Protein AF-A0A7X9HPB1-F1 (afdb_monomer)

Foldseek 3Di:
DAVVCVVVPHAEDEEQDDDPVVLVSNLQQLHHYKYFPDNCVVVVDDPPKDWDWPDLVVDAAPDWIWIWIQDPVRDIDITIIDDHDHPVSNVQNVLSHPVSSVVVVVVVVVVVVVPPDDDDDDDDDDDDDDDDDDDDDDDDDDDDDDDDDDDDDDDDDDDDDDDDDDDDDDDDDDDDDDDDDDDDDDDDDDDDDD

Secondary structure (DSSP, 8-state):
--HHHHHTT--EEEES---HHHHHHHHHTT-EEEEESSGGGGGG--TT-EEEEE-GGG--TTPPEEEEEE-TTS-EEEEEEE----HHHHHHHHTTSHHHHHHHHHHHHHHHHGGG--S----------------PPPPP---PPPPPP-----PPPPP----PPP-------------PPPPP----------

Sequence (194 aa):
AAMEQRFLGGKAIITKSFARIHETNLKKQGMLPLTFADPNDYDKIQEDDTFDLIGLKEFAPGKQLKLVVKHSDGSTDEIWLNHSFNAGQIEWFKAGGALNLIASSMKKKTVNGKKKEVKGKKKIRKEGKIIRKKKIAQPKKKVAAKKPAKKLSRKPVKKAVKKPVKKIVKKSSVKKVFKAKPKKVVKKKVSKKK

Mean predicted aligned error: 18.84 Å

Nearest PDB structures (foldseek):
  7acn-assembly1_A  TM=9.940E-01  e=5.231E-14  Sus scrofa
  1b0m-assembly1_A  TM=9.924E-01  e=6.309E-14  Sus scrofa
  1fgh-assembly1_A  TM=9.958E-01  e=8.623E-14  Bos taurus
  1nit-assembly1_A  TM=9.993E-01  e=1.178E-13  Bos taurus
  1c97-assembly1_A  TM=9.962E-01  e=2.201E-13  Bos taurus

pLDDT: mean 74.05, std 24.17, range [33.97, 98.38]

Solvent-accessible surface area (backbone atoms only — not comparable to full-atom values): 12996 Å² total; per-residue (Å²): 130,34,67,65,52,47,73,76,66,53,60,65,48,80,38,76,74,74,59,72,69,51,46,55,43,24,35,45,53,27,35,44,64,33,23,44,66,52,65,69,60,62,79,73,65,62,94,79,48,46,78,46,79,44,55,70,92,74,65,47,62,84,57,68,35,41,37,38,39,36,42,85,88,72,51,74,48,84,43,55,29,35,58,89,52,48,70,70,52,49,48,12,36,76,46,58,7,42,66,46,41,52,54,54,54,52,54,53,52,58,55,63,65,56,73,79,66,88,85,87,78,89,78,80,86,78,84,89,80,94,76,82,88,73,88,76,81,81,84,78,83,80,80,78,79,82,77,82,81,81,82,79,79,79,78,84,77,79,83,84,79,85,80,88,80,80,84,79,81,80,80,83,78,80,79,80,83,78,81,80,79,84,79,83,83,81,82,81,82,82,78,85,77,134

Radius of gyration: 35.67 Å; Cα contacts (8 Å, |Δi|>4): 178; chains: 1; bounding box: 86×72×110 Å

Structure (mmCIF, N/CA/C/O backbone):
data_AF-A0A7X9HPB1-F1
#
_entry.id   AF-A0A7X9HPB1-F1
#
loop_
_atom_site.group_PDB
_atom_site.id
_atom_site.type_symbol
_atom_site.label_atom_id
_atom_site.label_alt_id
_atom_site.label_comp_id
_atom_site.label_asym_id
_atom_site.label_entity_id
_atom_site.label_seq_id
_atom_site.pdbx_PDB_ins_code
_atom_site.Cartn_x
_atom_site.Cartn_y
_atom_site.Cartn_z
_atom_site.occupancy
_atom_site.B_iso_or_equiv
_atom_site.auth_seq_id
_atom_site.auth_comp_id
_atom_site.auth_asym_id
_atom_site.auth_atom_id
_atom_site.pdbx_PDB_model_num
ATOM 1 N N . ALA A 1 1 ? -9.509 6.569 -12.171 1.00 64.06 1 ALA A N 1
ATOM 2 C CA . ALA A 1 1 ? -9.160 7.171 -10.872 1.00 64.06 1 ALA A CA 1
ATOM 3 C C . ALA A 1 1 ? -7.804 6.631 -10.418 1.00 64.06 1 ALA A C 1
ATOM 5 O O . ALA A 1 1 ? -7.776 5.544 -9.876 1.00 64.06 1 ALA A O 1
ATOM 6 N N . ALA A 1 2 ? -6.687 7.264 -10.789 1.00 81.00 2 ALA A N 1
ATOM 7 C CA . ALA A 1 2 ? -5.343 6.909 -10.286 1.00 81.00 2 ALA A CA 1
ATOM 8 C C . ALA A 1 2 ? -4.347 8.046 -10.553 1.00 81.00 2 ALA A C 1
ATOM 10 O O . ALA A 1 2 ? -3.547 8.388 -9.694 1.00 81.00 2 ALA A O 1
ATOM 11 N N . MET A 1 3 ? -4.438 8.671 -11.735 1.00 85.25 3 MET A N 1
ATOM 12 C CA . MET A 1 3 ? -3.616 9.839 -12.077 1.00 85.25 3 MET A CA 1
ATOM 13 C C . MET A 1 3 ? -3.869 11.022 -11.143 1.00 85.25 3 MET A C 1
ATOM 15 O O . MET A 1 3 ? -2.920 11.595 -10.631 1.00 85.25 3 MET A O 1
ATOM 19 N N . GLU A 1 4 ? -5.134 11.355 -10.891 1.00 91.75 4 GLU A N 1
ATOM 20 C CA . GLU A 1 4 ? -5.509 12.478 -10.024 1.00 91.75 4 GLU A CA 1
ATOM 21 C C . GLU A 1 4 ? -5.000 12.304 -8.589 1.00 91.75 4 GLU A C 1
ATOM 23 O O . GLU A 1 4 ? -4.369 13.203 -8.047 1.00 91.75 4 GLU A O 1
ATOM 28 N N . GLN A 1 5 ? -5.170 11.107 -8.017 1.00 89.88 5 GLN A N 1
ATOM 29 C CA . GLN A 1 5 ? -4.680 10.772 -6.675 1.00 89.88 5 GLN A CA 1
ATOM 30 C C . GLN A 1 5 ? -3.166 10.985 -6.552 1.00 89.88 5 GLN A C 1
ATOM 32 O O . GLN A 1 5 ? -2.699 11.511 -5.547 1.00 89.88 5 GLN A O 1
ATOM 37 N N . ARG A 1 6 ? -2.400 10.622 -7.589 1.00 90.81 6 ARG A N 1
ATOM 38 C CA . AR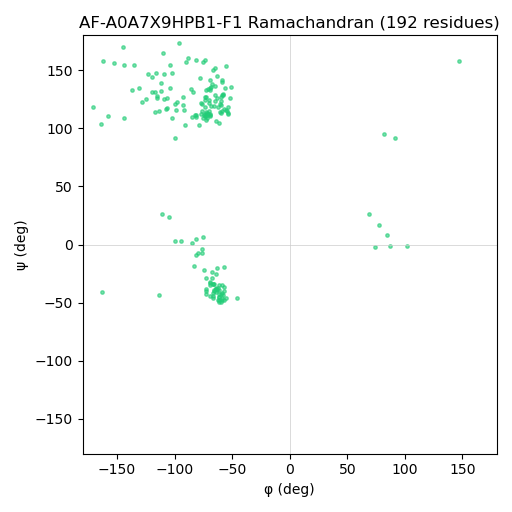G A 1 6 ? -0.953 10.863 -7.623 1.00 90.81 6 ARG A CA 1
ATOM 39 C C . ARG A 1 6 ? -0.610 12.335 -7.840 1.00 90.81 6 ARG A C 1
ATOM 41 O O . ARG A 1 6 ? 0.339 12.826 -7.240 1.00 90.81 6 ARG A O 1
ATOM 48 N N . PHE A 1 7 ? -1.350 13.029 -8.702 1.00 90.81 7 PHE A N 1
ATOM 49 C CA . PHE A 1 7 ? -1.124 14.445 -8.996 1.00 90.81 7 PHE A CA 1
ATOM 50 C C . PHE A 1 7 ? -1.315 15.323 -7.754 1.00 90.81 7 PHE A C 1
ATOM 52 O O . PHE A 1 7 ? -0.529 16.235 -7.527 1.00 90.81 7 PHE A O 1
ATOM 59 N N . LEU A 1 8 ? -2.289 14.983 -6.908 1.00 94.19 8 LEU A N 1
ATOM 60 C CA . LEU A 1 8 ? -2.529 15.636 -5.618 1.00 94.19 8 LEU A CA 1
ATOM 61 C C . LEU A 1 8 ? -1.520 15.233 -4.521 1.00 94.19 8 LEU A C 1
ATOM 63 O O . LEU A 1 8 ? -1.691 15.605 -3.366 1.00 94.19 8 LEU A O 1
ATOM 67 N N . GLY A 1 9 ? -0.473 14.470 -4.853 1.00 92.62 9 GLY A N 1
ATOM 68 C CA . GLY A 1 9 ? 0.580 14.086 -3.909 1.00 92.62 9 GLY A CA 1
ATOM 69 C C . GLY A 1 9 ? 0.268 12.860 -3.047 1.00 92.62 9 GLY A C 1
ATOM 70 O O . GLY A 1 9 ? 1.048 12.535 -2.150 1.00 92.62 9 GLY A O 1
ATOM 71 N N . GLY A 1 10 ? -0.824 12.141 -3.321 1.00 93.69 10 GLY A N 1
ATOM 72 C CA . GLY A 1 10 ? -1.110 10.869 -2.665 1.00 93.69 10 GLY A CA 1
ATOM 73 C C . GLY A 1 10 ? 0.015 9.854 -2.899 1.00 93.69 10 GLY A C 1
ATOM 74 O O . GLY A 1 10 ? 0.576 9.772 -3.992 1.00 93.69 10 GLY A O 1
ATOM 75 N N . LYS A 1 11 ? 0.339 9.058 -1.873 1.00 93.19 11 LYS A N 1
ATOM 76 C CA . LYS A 1 11 ? 1.430 8.059 -1.919 1.00 93.19 11 LYS A CA 1
ATOM 77 C C . LYS A 1 11 ? 0.921 6.621 -1.829 1.00 93.19 11 LYS A C 1
ATOM 79 O O . LYS A 1 11 ? 1.357 5.746 -2.580 1.00 93.19 11 LYS A O 1
ATOM 84 N N . ALA A 1 12 ? -0.026 6.388 -0.931 1.00 95.81 12 ALA A N 1
ATOM 85 C CA . ALA A 1 12 ? -0.631 5.092 -0.678 1.00 95.81 12 ALA A CA 1
ATOM 86 C C . ALA A 1 12 ? -2.148 5.239 -0.567 1.00 95.81 12 ALA A C 1
ATOM 88 O O . ALA A 1 12 ? -2.655 6.309 -0.239 1.00 95.81 12 ALA A O 1
ATOM 89 N N . ILE A 1 13 ? -2.857 4.158 -0.864 1.00 96.56 13 ILE A N 1
ATOM 90 C CA . ILE A 1 13 ? -4.288 4.025 -0.613 1.00 96.56 13 ILE A CA 1
ATOM 91 C C . ILE A 1 13 ? -4.452 2.725 0.155 1.00 96.56 13 ILE A C 1
ATOM 93 O O . ILE A 1 13 ? -4.036 1.673 -0.331 1.00 96.56 13 ILE A O 1
ATOM 97 N N . ILE A 1 14 ? -5.037 2.808 1.345 1.00 97.62 14 ILE A N 1
ATOM 98 C CA . ILE A 1 14 ? -5.214 1.674 2.247 1.00 97.62 14 ILE A CA 1
ATOM 99 C C . ILE A 1 14 ? -6.714 1.432 2.390 1.00 97.62 14 ILE A C 1
ATOM 101 O O . ILE A 1 14 ? -7.469 2.362 2.660 1.00 97.62 14 ILE A O 1
ATOM 105 N N . THR A 1 15 ? -7.170 0.208 2.133 1.00 97.56 15 THR A N 1
ATOM 106 C CA . THR A 1 15 ? -8.604 -0.133 2.155 1.00 97.56 15 THR A CA 1
ATOM 107 C C . THR A 1 15 ? -8.839 -1.548 2.678 1.00 97.56 15 THR A C 1
ATOM 109 O O . THR A 1 15 ? -7.909 -2.336 2.808 1.00 97.56 15 THR A O 1
ATOM 112 N N . LYS A 1 16 ? -10.097 -1.921 2.941 1.00 97.62 16 LYS A N 1
ATOM 113 C CA . LYS A 1 16 ? -10.450 -3.326 3.222 1.00 97.62 16 LYS A CA 1
ATOM 114 C C . LYS A 1 16 ? -10.321 -4.204 1.967 1.00 97.62 16 LYS A C 1
ATOM 116 O O . LYS A 1 16 ? -9.953 -5.368 2.061 1.00 97.62 16 LYS A O 1
ATOM 121 N N . SER A 1 17 ? -10.623 -3.662 0.784 1.00 97.38 17 SER A N 1
ATOM 122 C CA . SER A 1 17 ? -10.510 -4.379 -0.494 1.00 97.38 17 SER A CA 1
ATOM 123 C C . SER A 1 17 ? -10.500 -3.424 -1.692 1.00 97.38 17 SER A C 1
ATOM 125 O O . SER A 1 17 ? -11.025 -2.312 -1.618 1.00 97.38 17 SER A O 1
ATOM 127 N N . PHE A 1 18 ? -9.957 -3.884 -2.825 1.00 97.44 18 PHE A N 1
ATOM 128 C CA . PHE A 1 18 ? -9.952 -3.138 -4.084 1.00 97.44 18 PHE A CA 1
ATOM 129 C C . PHE A 1 18 ? -10.744 -3.832 -5.190 1.00 97.44 18 PHE A C 1
ATOM 131 O O . PHE A 1 18 ? -10.709 -5.050 -5.354 1.00 97.44 18 PHE A O 1
ATOM 138 N N . ALA A 1 19 ? -11.355 -3.026 -6.059 1.00 97.19 19 ALA A N 1
ATOM 139 C CA . ALA A 1 19 ? -11.779 -3.498 -7.369 1.00 97.19 19 ALA A CA 1
ATOM 140 C C . ALA A 1 19 ? -10.555 -3.751 -8.270 1.00 97.19 19 ALA A C 1
ATOM 142 O O . ALA A 1 19 ? -9.686 -2.885 -8.416 1.00 97.19 19 ALA A O 1
ATOM 143 N N . ARG A 1 20 ? -10.539 -4.899 -8.961 1.00 95.75 20 ARG A N 1
ATOM 144 C CA . ARG A 1 20 ? -9.421 -5.383 -9.800 1.00 95.75 20 ARG A CA 1
ATOM 145 C C . ARG A 1 20 ? -8.821 -4.323 -10.738 1.00 95.75 20 ARG A C 1
ATOM 147 O O . ARG A 1 20 ? -7.600 -4.185 -10.846 1.00 95.75 20 ARG A O 1
ATOM 154 N N . ILE A 1 21 ? -9.673 -3.574 -11.442 1.00 96.44 21 ILE A N 1
ATOM 155 C CA . ILE A 1 21 ? -9.235 -2.572 -12.430 1.00 96.44 21 ILE A CA 1
ATOM 156 C C . ILE A 1 21 ? -8.640 -1.338 -11.737 1.00 96.44 21 ILE A C 1
ATOM 158 O O . ILE A 1 21 ? -7.649 -0.782 -12.212 1.00 96.44 21 ILE A O 1
ATOM 162 N N . HIS A 1 22 ? -9.211 -0.916 -10.606 1.00 95.94 22 HIS A N 1
ATOM 163 C CA . HIS A 1 22 ? -8.709 0.236 -9.860 1.00 95.94 22 HIS A CA 1
ATOM 164 C C . HIS A 1 22 ? -7.324 -0.051 -9.277 1.00 95.94 22 HIS A C 1
ATOM 166 O O . HIS A 1 22 ? -6.406 0.738 -9.495 1.00 95.94 22 HIS A O 1
ATOM 172 N N . GLU A 1 23 ? -7.145 -1.222 -8.662 1.00 96.88 23 GLU A N 1
ATOM 173 C CA . GLU A 1 23 ? -5.857 -1.655 -8.114 1.00 96.88 23 GLU A CA 1
ATOM 174 C C . GLU A 1 23 ? -4.760 -1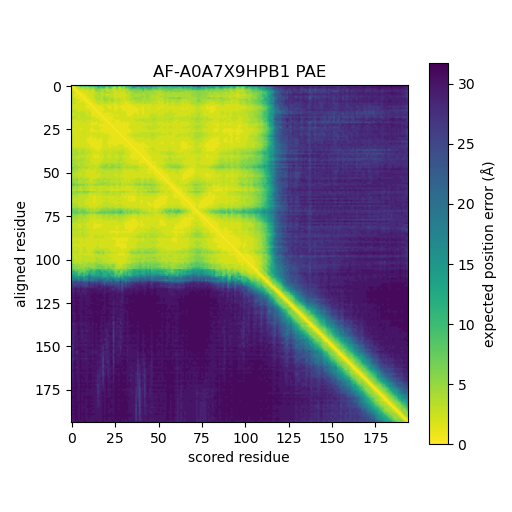.666 -9.188 1.00 96.88 23 GLU A C 1
ATOM 176 O O . GLU A 1 23 ? -3.683 -1.096 -9.013 1.00 96.88 23 GLU A O 1
ATOM 181 N N . THR A 1 24 ? -5.057 -2.254 -10.350 1.00 96.50 24 THR A N 1
ATOM 182 C CA . THR A 1 24 ? -4.103 -2.326 -11.464 1.00 96.50 24 THR A CA 1
ATOM 183 C C . THR A 1 24 ? -3.700 -0.932 -11.953 1.00 96.50 24 THR A C 1
ATOM 185 O O . THR A 1 24 ? -2.532 -0.690 -12.261 1.00 96.50 24 THR A O 1
ATOM 188 N N . ASN A 1 25 ? -4.649 0.005 -12.012 1.00 96.12 25 ASN A N 1
ATOM 189 C CA . ASN A 1 25 ? -4.370 1.380 -12.414 1.00 96.12 25 ASN A CA 1
ATOM 190 C C . ASN A 1 25 ? -3.486 2.105 -11.393 1.00 96.12 25 ASN A C 1
ATOM 192 O O . ASN A 1 25 ? -2.550 2.788 -11.802 1.00 96.12 25 ASN A O 1
ATOM 196 N N . LEU A 1 26 ? -3.727 1.919 -10.093 1.00 96.56 26 LEU A N 1
ATOM 197 C CA . LEU A 1 26 ? -2.894 2.489 -9.028 1.00 96.56 26 LEU A CA 1
ATOM 198 C C . LEU A 1 26 ? -1.441 2.016 -9.134 1.00 96.56 26 LEU A C 1
ATOM 200 O O . LEU A 1 26 ? -0.528 2.842 -9.168 1.00 96.56 26 LEU A O 1
ATOM 204 N N . LYS A 1 27 ? -1.225 0.706 -9.304 1.00 96.44 27 LYS A N 1
ATOM 205 C CA . LYS A 1 27 ? 0.120 0.130 -9.483 1.00 96.44 27 LYS A CA 1
ATOM 206 C C . LYS A 1 27 ? 0.830 0.690 -10.714 1.00 96.44 27 LYS A C 1
ATOM 208 O O . LYS A 1 27 ? 2.003 1.045 -10.644 1.00 96.44 27 LYS A O 1
ATOM 213 N N . LYS A 1 28 ? 0.122 0.826 -11.844 1.00 95.62 28 LYS A N 1
ATOM 214 C CA . LYS A 1 28 ? 0.679 1.424 -13.074 1.00 95.62 28 LYS A CA 1
ATOM 215 C C . LYS A 1 28 ? 1.118 2.873 -12.872 1.00 95.62 28 LYS A C 1
ATOM 217 O O . LYS A 1 28 ? 2.115 3.283 -13.463 1.00 95.62 28 LYS A O 1
ATOM 222 N N . GLN A 1 29 ? 0.398 3.619 -12.035 1.00 95.88 29 GLN A N 1
ATOM 223 C CA . GLN A 1 29 ? 0.765 4.979 -11.649 1.00 95.88 29 GLN A CA 1
ATOM 224 C C . GLN A 1 29 ? 1.814 5.017 -10.531 1.00 95.88 29 GLN A C 1
ATOM 226 O O . GLN A 1 29 ? 2.128 6.097 -10.070 1.00 95.88 29 GLN A O 1
ATOM 231 N N . GLY A 1 30 ? 2.369 3.891 -10.072 1.00 94.94 30 GLY A N 1
ATOM 232 C CA . GLY A 1 30 ? 3.387 3.875 -9.016 1.00 94.94 30 GLY A CA 1
ATOM 233 C C . GLY A 1 30 ? 2.857 4.281 -7.636 1.00 94.94 30 GLY A C 1
ATOM 234 O O . GLY A 1 30 ? 3.613 4.828 -6.837 1.00 94.94 30 GLY A O 1
ATOM 235 N N . MET A 1 31 ? 1.562 4.083 -7.386 1.00 96.50 31 MET A N 1
ATOM 236 C CA . MET A 1 31 ? 0.935 4.225 -6.067 1.00 96.50 31 MET A CA 1
ATOM 237 C C . MET A 1 31 ? 1.005 2.898 -5.305 1.00 96.50 31 MET A C 1
ATOM 239 O O . MET A 1 31 ? 1.135 1.843 -5.929 1.00 96.50 31 MET A O 1
ATOM 243 N N . LEU A 1 32 ? 0.848 2.941 -3.980 1.00 97.31 32 LEU A N 1
ATOM 244 C CA . LEU A 1 32 ? 0.747 1.750 -3.127 1.00 97.31 32 LEU A CA 1
ATOM 245 C C . LEU A 1 32 ? -0.718 1.441 -2.764 1.00 97.31 32 LEU A C 1
ATOM 247 O O . LEU A 1 32 ? -1.210 1.978 -1.773 1.00 97.31 32 LEU A O 1
ATOM 251 N N . PRO A 1 33 ? -1.442 0.609 -3.536 1.00 97.56 33 PRO A N 1
ATOM 252 C CA . PRO A 1 33 ? -2.678 -0.002 -3.068 1.00 97.56 33 PRO A CA 1
ATOM 253 C C . PRO A 1 33 ? -2.352 -1.092 -2.046 1.00 97.56 33 PRO A C 1
ATOM 255 O O . PRO A 1 33 ? -1.739 -2.106 -2.387 1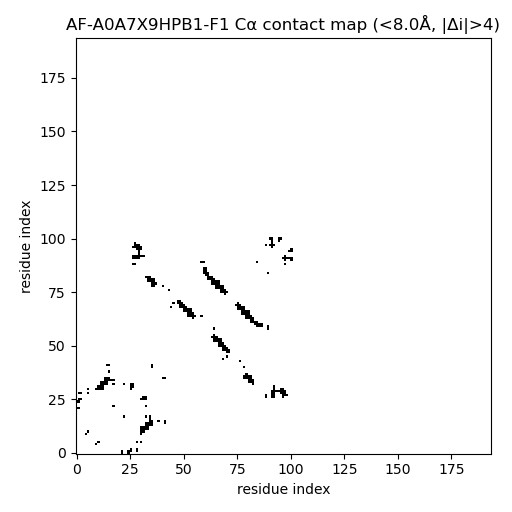.00 97.56 33 PRO A O 1
ATOM 258 N N . LEU A 1 34 ? -2.764 -0.870 -0.804 1.00 98.12 34 LEU A N 1
ATOM 259 C CA . LEU 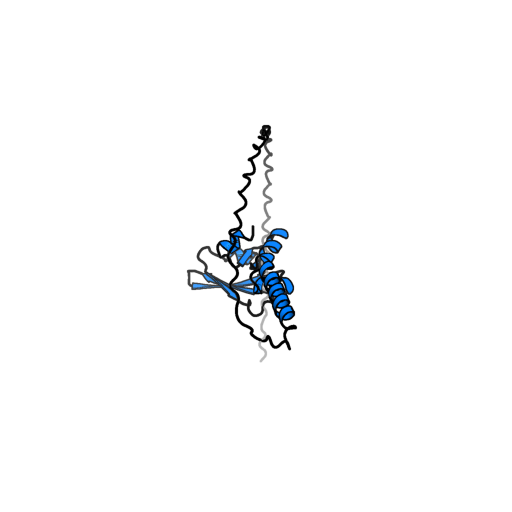A 1 34 ? -2.556 -1.776 0.318 1.00 98.12 34 LEU A CA 1
ATOM 260 C C . LEU A 1 34 ? -3.898 -2.145 0.939 1.00 98.12 34 LEU A C 1
ATOM 262 O O . LEU A 1 34 ? -4.836 -1.345 0.957 1.00 98.12 34 LEU A O 1
ATOM 266 N N . THR A 1 35 ? -3.994 -3.362 1.448 1.00 98.25 35 THR A N 1
ATOM 267 C CA . THR A 1 35 ? -5.194 -3.838 2.134 1.00 98.25 35 THR A CA 1
ATOM 268 C C . THR A 1 35 ? -4.873 -4.220 3.561 1.00 98.25 35 THR A C 1
ATOM 270 O O . THR A 1 35 ? -3.805 -4.773 3.801 1.00 98.25 35 THR A O 1
ATOM 273 N N . PHE A 1 36 ? -5.784 -3.977 4.496 1.00 98.38 36 PHE A N 1
ATOM 274 C CA . PHE A 1 36 ? -5.606 -4.453 5.869 1.00 98.38 36 PHE A CA 1
ATOM 275 C C . PHE A 1 36 ? -5.462 -5.979 5.914 1.00 98.38 36 PHE A C 1
ATOM 277 O O . PHE A 1 36 ? -6.140 -6.689 5.166 1.00 98.38 36 PHE A O 1
ATOM 284 N N . ALA A 1 37 ? -4.558 -6.481 6.759 1.00 97.75 37 ALA A N 1
ATOM 285 C CA . ALA A 1 37 ? -4.471 -7.910 7.039 1.00 97.75 37 ALA A CA 1
ATOM 286 C C . ALA A 1 37 ? -5.684 -8.388 7.846 1.00 97.75 37 ALA A C 1
ATOM 288 O O . ALA A 1 37 ? -6.288 -9.392 7.473 1.00 97.75 37 ALA A O 1
ATOM 289 N N . ASP A 1 38 ? -6.079 -7.624 8.869 1.00 97.69 38 ASP A N 1
ATOM 290 C CA . ASP A 1 38 ? -7.372 -7.746 9.539 1.00 97.69 38 ASP A CA 1
ATOM 291 C C . ASP A 1 38 ? -8.278 -6.558 9.151 1.00 97.69 38 ASP A C 1
ATOM 293 O O . ASP A 1 38 ? -7.965 -5.411 9.466 1.00 97.69 38 ASP A O 1
ATOM 297 N N . PRO A 1 39 ? -9.424 -6.781 8.482 1.00 96.38 39 PRO A N 1
ATOM 298 C CA . PRO A 1 39 ? -10.369 -5.716 8.148 1.00 96.38 39 PRO A CA 1
ATOM 299 C C . PRO A 1 39 ? -10.903 -4.902 9.338 1.00 96.38 39 PRO A C 1
ATOM 301 O O . PRO A 1 39 ? -11.422 -3.806 9.101 1.00 96.38 39 PRO A O 1
ATOM 304 N N . ASN A 1 40 ? -10.824 -5.417 10.570 1.00 96.94 40 ASN A N 1
ATOM 305 C CA . ASN A 1 40 ? -11.237 -4.700 11.783 1.00 96.94 40 ASN A CA 1
ATOM 306 C C . ASN A 1 40 ? -10.235 -3.609 12.189 1.00 96.94 40 ASN A C 1
ATOM 308 O O . ASN A 1 40 ? -10.622 -2.649 12.846 1.00 96.94 40 ASN A O 1
ATOM 312 N N . ASP A 1 41 ? -8.976 -3.696 11.745 1.00 96.75 41 ASP A N 1
ATOM 313 C CA . ASP A 1 41 ? -7.962 -2.668 12.022 1.00 96.75 41 ASP A CA 1
ATOM 314 C C . ASP A 1 41 ? -8.323 -1.307 11.410 1.00 96.75 41 ASP A C 1
ATOM 316 O O . ASP A 1 41 ? -7.849 -0.273 11.866 1.00 96.75 41 ASP A O 1
ATOM 320 N N . TYR A 1 42 ? -9.204 -1.289 10.406 1.00 96.75 42 TYR A N 1
ATOM 321 C CA . TYR A 1 42 ? -9.757 -0.049 9.865 1.00 96.75 42 TYR A CA 1
ATOM 322 C C . TYR A 1 42 ? -10.462 0.794 10.931 1.00 96.75 42 TYR A C 1
ATOM 324 O O . TYR A 1 42 ? -10.380 2.015 10.882 1.00 96.75 42 TYR A O 1
ATOM 332 N N . ASP A 1 43 ? -11.141 0.151 11.883 1.00 95.81 43 ASP A N 1
ATOM 333 C CA . ASP A 1 43 ? -11.952 0.844 12.885 1.00 95.81 43 ASP A CA 1
ATOM 334 C C . ASP A 1 43 ? -11.079 1.486 13.987 1.00 95.81 43 ASP A C 1
ATOM 336 O O . ASP A 1 43 ? -11.593 2.235 14.814 1.00 95.81 43 ASP A O 1
ATOM 340 N N . LYS A 1 44 ? -9.763 1.217 13.988 1.00 94.00 44 LYS A N 1
ATOM 341 C CA . LYS A 1 44 ? -8.774 1.847 14.880 1.00 94.00 44 LYS A CA 1
ATOM 342 C C . LYS A 1 44 ? -8.280 3.201 14.363 1.00 94.00 44 LYS A C 1
ATOM 344 O O . LYS A 1 44 ? -7.711 3.968 15.128 1.00 94.00 44 LYS A O 1
ATOM 349 N N . ILE A 1 45 ? -8.470 3.487 13.074 1.00 95.62 45 ILE A N 1
ATOM 350 C CA . ILE A 1 45 ? -7.927 4.684 12.425 1.00 95.62 45 ILE A CA 1
ATOM 351 C C . ILE A 1 45 ? -8.853 5.884 12.642 1.00 95.62 45 ILE A C 1
ATOM 353 O O . ILE A 1 45 ? -10.050 5.811 12.358 1.00 95.62 45 ILE A O 1
ATOM 357 N N . GLN A 1 46 ? -8.270 7.001 13.067 1.00 95.50 46 GLN A N 1
ATOM 358 C CA . GLN A 1 46 ? -8.921 8.290 13.293 1.00 95.50 46 GLN A CA 1
ATOM 359 C C . GLN A 1 46 ? -8.481 9.324 12.239 1.00 95.50 46 GLN A C 1
ATOM 361 O O . GLN A 1 46 ? -7.536 9.111 11.475 1.00 95.50 46 GLN A O 1
ATOM 366 N N . GLU A 1 47 ? -9.218 10.432 12.122 1.00 94.12 47 GLU A N 1
ATOM 367 C CA . GLU A 1 47 ? -9.023 11.423 11.047 1.00 94.12 47 GLU A CA 1
ATOM 368 C C . GLU A 1 47 ? -7.756 12.277 11.222 1.00 94.12 47 GLU A C 1
ATOM 370 O O . GLU A 1 47 ? -7.179 12.740 10.238 1.00 94.12 47 GLU A O 1
ATOM 375 N N . ASP A 1 48 ? -7.331 12.482 12.465 1.00 95.38 48 ASP A N 1
ATOM 376 C CA . ASP A 1 48 ? -6.183 13.283 12.894 1.00 95.38 48 ASP A CA 1
ATOM 377 C C . ASP A 1 48 ? -4.894 12.463 13.076 1.00 95.38 48 ASP A C 1
ATOM 379 O O . ASP A 1 48 ? -3.848 13.010 13.435 1.00 95.38 48 ASP A O 1
ATOM 383 N N . ASP A 1 49 ? -4.947 11.166 12.768 1.00 96.44 49 ASP A N 1
ATOM 384 C CA . ASP A 1 49 ? -3.808 10.265 12.878 1.00 96.44 49 ASP A CA 1
ATOM 385 C C . ASP A 1 49 ? -2.696 10.593 11.878 1.00 96.44 49 ASP A C 1
ATOM 387 O O . ASP A 1 49 ? -2.908 11.015 10.734 1.00 96.44 49 ASP A O 1
ATOM 391 N N . THR A 1 50 ? -1.465 10.286 12.287 1.00 96.44 50 THR A N 1
ATOM 392 C CA . THR A 1 50 ? -0.311 10.272 11.384 1.00 96.44 50 THR A CA 1
ATOM 393 C C . THR A 1 50 ? 0.166 8.848 11.130 1.00 96.44 50 THR A C 1
ATOM 395 O O . THR A 1 50 ? 0.076 7.971 11.988 1.00 96.44 50 THR A O 1
ATOM 398 N N . PHE A 1 51 ? 0.672 8.603 9.919 1.00 96.62 51 PHE A N 1
ATOM 399 C CA . PHE A 1 51 ? 0.948 7.254 9.430 1.00 96.62 51 PHE A CA 1
ATOM 400 C C . PHE A 1 51 ? 2.393 7.102 8.972 1.00 96.62 51 PHE A C 1
ATOM 402 O O . PHE A 1 51 ? 2.832 7.791 8.047 1.00 96.62 51 PHE A O 1
ATOM 409 N N . ASP A 1 52 ? 3.086 6.113 9.530 1.00 96.56 52 ASP A N 1
ATOM 410 C CA . ASP A 1 52 ? 4.395 5.676 9.057 1.00 96.56 52 ASP A CA 1
ATOM 411 C C . ASP A 1 52 ? 4.285 4.301 8.396 1.00 96.56 52 ASP A C 1
ATOM 413 O O . ASP A 1 52 ? 3.826 3.328 8.993 1.00 96.56 52 ASP A O 1
ATOM 417 N N . LEU A 1 53 ? 4.742 4.201 7.146 1.00 96.81 53 LEU A N 1
ATOM 418 C CA . LEU A 1 53 ? 4.754 2.943 6.403 1.00 96.81 53 LEU A CA 1
ATOM 419 C C . LEU A 1 53 ? 6.164 2.344 6.379 1.00 96.81 53 LEU A C 1
ATOM 421 O O . LEU A 1 53 ? 7.064 2.835 5.692 1.00 96.81 53 LEU A O 1
ATOM 425 N N . ILE A 1 54 ? 6.343 1.251 7.113 1.00 96.88 54 ILE A N 1
ATOM 426 C CA . ILE A 1 54 ? 7.621 0.572 7.333 1.00 96.88 54 ILE A CA 1
ATOM 427 C C . ILE A 1 54 ? 7.706 -0.685 6.455 1.00 96.88 54 ILE A C 1
ATOM 429 O O . ILE A 1 54 ? 6.712 -1.353 6.171 1.00 96.88 54 ILE A O 1
ATOM 433 N N . GLY A 1 55 ? 8.924 -1.015 6.011 1.00 93.75 55 GLY A N 1
ATOM 434 C CA . GLY A 1 55 ? 9.208 -2.219 5.218 1.00 93.75 55 GLY A CA 1
ATOM 435 C C . GLY A 1 55 ? 9.376 -1.976 3.715 1.00 93.75 55 GLY A C 1
ATOM 436 O O . GLY A 1 55 ? 9.715 -2.898 2.980 1.00 93.75 55 GLY A O 1
ATOM 437 N N . LEU A 1 56 ? 9.240 -0.730 3.241 1.00 93.44 56 LEU A N 1
ATOM 438 C CA . LEU A 1 56 ? 9.379 -0.396 1.814 1.00 93.44 56 LEU A CA 1
ATOM 439 C C . LEU A 1 56 ? 10.784 -0.647 1.237 1.00 93.44 56 LEU A C 1
ATOM 441 O O . LEU A 1 56 ? 10.919 -0.879 0.035 1.00 93.44 56 LEU A O 1
ATOM 445 N N . LYS A 1 57 ? 11.838 -0.618 2.065 1.00 92.25 57 LYS A N 1
ATOM 446 C CA . LYS A 1 57 ? 13.213 -0.927 1.626 1.00 92.25 57 LYS A CA 1
ATOM 447 C C . LYS A 1 57 ? 13.367 -2.392 1.207 1.00 92.25 57 LYS A C 1
ATOM 449 O O . LYS A 1 57 ? 14.087 -2.687 0.260 1.00 92.25 57 LYS A O 1
ATOM 454 N N . GLU A 1 58 ? 12.645 -3.286 1.873 1.00 93.25 58 GLU A N 1
ATOM 455 C CA . GLU A 1 58 ? 12.690 -4.736 1.665 1.00 93.25 58 GLU A CA 1
ATOM 456 C C . GLU A 1 58 ? 11.450 -5.236 0.912 1.00 93.25 58 GLU A C 1
ATOM 458 O O . GLU A 1 58 ? 11.049 -6.391 1.049 1.00 93.25 58 GLU A O 1
ATOM 463 N N . PHE A 1 59 ? 10.812 -4.346 0.149 1.00 95.12 59 PHE A N 1
ATOM 464 C CA . PHE A 1 59 ? 9.550 -4.618 -0.518 1.00 95.12 59 PHE A CA 1
ATOM 465 C C . PHE A 1 59 ? 9.691 -5.758 -1.534 1.00 95.12 59 PHE A C 1
ATOM 467 O O . PHE A 1 59 ? 10.451 -5.652 -2.505 1.00 95.12 59 PHE A O 1
ATOM 474 N N . ALA A 1 60 ? 8.947 -6.839 -1.299 1.00 96.69 60 ALA A N 1
ATOM 475 C CA . ALA A 1 60 ? 9.018 -8.085 -2.048 1.00 96.69 60 ALA A CA 1
ATOM 476 C C . ALA A 1 60 ? 7.622 -8.720 -2.193 1.00 96.69 60 ALA A C 1
ATOM 478 O O . ALA A 1 60 ? 6.751 -8.480 -1.357 1.00 96.69 60 ALA A O 1
ATOM 479 N N . PRO A 1 61 ? 7.380 -9.540 -3.232 1.00 97.12 61 PRO A N 1
ATOM 480 C CA . PRO A 1 61 ? 6.109 -10.243 -3.390 1.00 97.12 61 PRO A CA 1
ATOM 481 C C . PRO A 1 61 ? 5.776 -11.100 -2.160 1.00 97.12 61 PRO A C 1
ATOM 483 O O . PRO A 1 61 ? 6.636 -11.812 -1.653 1.00 97.12 61 PRO A O 1
ATOM 486 N N . GLY A 1 62 ? 4.527 -11.030 -1.692 1.00 93.75 62 GLY A N 1
ATOM 487 C CA . GLY A 1 62 ? 4.045 -11.807 -0.543 1.00 93.75 62 GLY A CA 1
ATOM 488 C C . GLY A 1 62 ? 4.531 -11.331 0.832 1.00 93.75 62 GLY A C 1
ATOM 489 O O . GLY A 1 62 ? 4.104 -11.895 1.834 1.00 93.75 62 GLY A O 1
ATOM 490 N N . LYS A 1 63 ? 5.381 -10.298 0.911 1.00 96.25 63 LYS A N 1
ATOM 491 C CA . LYS A 1 63 ? 5.872 -9.763 2.184 1.00 96.25 63 LYS A CA 1
ATOM 492 C C . LYS A 1 63 ? 4.987 -8.620 2.668 1.00 96.25 63 LYS A C 1
ATOM 494 O O . LYS A 1 63 ? 4.868 -7.600 2.003 1.00 96.25 63 LYS A O 1
ATOM 499 N N . GLN A 1 64 ? 4.396 -8.768 3.846 1.00 96.81 64 GLN A N 1
ATOM 500 C CA . GLN A 1 64 ? 3.561 -7.722 4.432 1.00 96.81 64 GLN A CA 1
ATOM 501 C C . GLN A 1 64 ? 4.363 -6.456 4.757 1.00 96.81 64 GLN A C 1
ATOM 503 O O . GLN A 1 64 ? 5.564 -6.501 5.034 1.00 96.81 64 GLN A O 1
ATOM 508 N N . LEU A 1 65 ? 3.668 -5.321 4.734 1.00 97.44 65 LEU A N 1
ATOM 509 C CA . LEU A 1 65 ? 4.180 -4.036 5.202 1.00 97.44 65 LEU A CA 1
ATOM 510 C C . LEU A 1 65 ? 3.574 -3.715 6.565 1.00 97.44 65 LEU A C 1
ATOM 512 O O . LEU A 1 65 ? 2.477 -4.175 6.878 1.00 97.44 65 LEU A O 1
ATOM 516 N N . LYS A 1 66 ? 4.275 -2.906 7.358 1.00 97.94 66 LYS A N 1
ATOM 517 C CA . LYS A 1 66 ? 3.789 -2.468 8.667 1.00 97.94 66 LYS A CA 1
ATOM 518 C C . LYS A 1 66 ? 3.373 -1.007 8.597 1.00 97.94 66 LYS A C 1
ATOM 520 O O . LYS A 1 66 ? 4.163 -0.168 8.168 1.00 97.94 66 LYS A O 1
ATOM 525 N N . LEU A 1 67 ? 2.147 -0.720 9.007 1.00 97.88 67 LEU A N 1
ATOM 526 C CA . LEU A 1 67 ? 1.637 0.625 9.216 1.00 97.88 67 LEU A CA 1
ATOM 527 C C . LEU A 1 67 ? 1.707 0.926 10.709 1.00 97.88 67 LEU A C 1
ATOM 529 O O . LEU A 1 67 ? 1.111 0.206 11.502 1.00 97.88 67 LEU A O 1
ATOM 533 N N . VAL A 1 68 ? 2.439 1.968 11.079 1.00 97.69 68 VAL A N 1
ATOM 534 C CA . VAL A 1 68 ? 2.403 2.515 12.435 1.00 97.69 68 VAL A CA 1
ATOM 535 C C . VAL A 1 68 ? 1.484 3.723 12.402 1.00 97.69 68 VAL A C 1
ATOM 537 O O . VAL A 1 68 ? 1.760 4.694 11.693 1.00 97.69 68 VAL A O 1
ATOM 540 N N . VAL A 1 69 ? 0.380 3.622 13.129 1.00 97.62 69 VAL A N 1
ATOM 541 C CA . VAL A 1 69 ? -0.584 4.698 13.336 1.00 97.62 69 VAL A CA 1
ATOM 542 C C . VAL A 1 69 ? -0.189 5.413 14.617 1.00 97.62 69 VAL A C 1
ATOM 544 O O . VAL A 1 69 ? 0.029 4.768 15.640 1.00 97.62 69 VAL A O 1
ATOM 547 N N . LYS A 1 70 ? -0.032 6.732 14.551 1.00 97.38 70 LYS A N 1
ATOM 548 C CA . LYS A 1 70 ? 0.230 7.578 15.714 1.00 97.38 70 LYS A CA 1
ATOM 549 C C . LYS A 1 70 ? -0.975 8.472 15.925 1.00 97.38 70 LYS A C 1
ATOM 551 O O . LYS A 1 70 ? -1.254 9.325 15.075 1.00 97.38 70 LYS A O 1
ATOM 556 N N . HIS A 1 71 ? -1.631 8.258 17.051 1.00 96.75 71 HIS A N 1
ATOM 557 C CA . HIS A 1 71 ? -2.815 8.988 17.460 1.00 96.75 71 HIS A CA 1
ATOM 558 C C . HIS A 1 71 ? -2.443 10.329 18.091 1.00 96.75 71 HIS A C 1
ATOM 560 O O . HIS A 1 71 ? -1.317 10.533 18.562 1.00 96.75 71 HIS A O 1
ATOM 566 N N . SER A 1 72 ? -3.393 11.260 18.111 1.00 93.75 72 SER A N 1
ATOM 567 C CA . SER A 1 72 ? -3.204 12.583 18.718 1.00 93.75 72 SER A CA 1
ATOM 568 C C . SER A 1 72 ? -3.050 12.538 20.241 1.00 93.75 72 SER A C 1
ATOM 570 O O . SER A 1 72 ? -2.408 13.418 20.815 1.00 93.75 72 SER A O 1
ATOM 572 N N . ASP A 1 73 ? -3.559 11.489 20.891 1.00 92.81 73 ASP A N 1
ATOM 573 C CA . ASP A 1 73 ? -3.385 11.223 22.324 1.00 92.81 73 ASP A CA 1
ATOM 574 C C . ASP A 1 73 ? -1.985 10.677 22.685 1.00 92.81 73 ASP A C 1
ATOM 576 O O . ASP A 1 73 ? -1.666 10.503 23.863 1.00 92.81 73 ASP A O 1
ATOM 580 N N . GLY A 1 74 ? -1.133 10.436 21.682 1.00 92.75 74 GLY A N 1
ATOM 581 C CA . GLY A 1 74 ? 0.218 9.902 21.836 1.00 92.75 74 GLY A CA 1
ATOM 582 C C . GLY A 1 74 ? 0.300 8.374 21.868 1.00 92.75 74 GLY A C 1
ATOM 583 O O . GLY A 1 74 ? 1.407 7.836 21.941 1.00 92.75 74 GLY A O 1
ATOM 584 N N . SER A 1 75 ? -0.830 7.665 21.791 1.00 95.12 75 SER A N 1
ATOM 585 C CA . SER A 1 75 ? -0.846 6.213 21.630 1.00 95.12 75 SER A CA 1
ATOM 586 C C . SER A 1 75 ? -0.455 5.803 20.204 1.00 95.12 75 SER A C 1
ATOM 588 O O . SER A 1 75 ? -0.488 6.597 19.257 1.00 95.12 75 SER A O 1
ATOM 590 N N . THR A 1 76 ? -0.019 4.551 20.049 1.00 96.38 76 THR A N 1
ATOM 591 C CA . THR A 1 76 ? 0.425 4.023 18.756 1.00 96.38 76 THR A CA 1
ATOM 592 C C . THR A 1 76 ? -0.106 2.624 18.516 1.00 96.38 76 THR A C 1
ATOM 594 O O . THR A 1 76 ? 0.078 1.753 19.368 1.00 96.38 76 THR A O 1
ATOM 597 N N . ASP A 1 77 ? -0.640 2.397 17.321 1.00 96.12 77 ASP A N 1
ATOM 598 C CA . ASP A 1 77 ? -1.082 1.088 16.853 1.00 96.12 77 ASP A CA 1
ATOM 599 C C . ASP A 1 77 ? -0.196 0.577 15.713 1.00 96.12 77 ASP A C 1
ATOM 601 O O . ASP A 1 77 ? 0.191 1.310 14.798 1.00 96.12 77 ASP A O 1
ATOM 605 N N . GLU A 1 78 ? 0.114 -0.720 15.749 1.00 97.38 78 GLU A N 1
ATOM 606 C CA . GLU A 1 78 ? 0.826 -1.408 14.674 1.00 97.38 78 GLU A CA 1
ATOM 607 C C . GLU A 1 78 ? -0.129 -2.309 13.892 1.00 97.38 78 GLU A C 1
ATOM 609 O O . GLU A 1 78 ? -0.682 -3.273 14.421 1.00 97.38 78 GLU A O 1
ATOM 614 N N . ILE A 1 79 ? -0.294 -2.006 12.607 1.00 98.00 79 ILE A N 1
ATOM 615 C CA . ILE A 1 79 ? -1.233 -2.683 11.715 1.00 98.00 79 ILE A CA 1
ATOM 616 C C . ILE A 1 79 ? -0.467 -3.330 10.563 1.00 98.00 79 ILE A C 1
ATOM 618 O O . ILE A 1 79 ? 0.351 -2.699 9.887 1.00 98.00 79 ILE A O 1
ATOM 622 N N . TRP A 1 80 ? -0.759 -4.601 10.295 1.00 98.06 80 TRP A N 1
ATOM 623 C CA . TRP A 1 80 ? -0.176 -5.318 9.163 1.00 98.06 80 TRP A CA 1
ATOM 624 C C . TRP A 1 80 ? -0.977 -5.072 7.886 1.00 98.06 80 TRP A C 1
ATOM 626 O O . TRP A 1 80 ? -2.204 -5.178 7.859 1.00 98.06 80 TRP A O 1
ATOM 636 N N . LEU A 1 81 ? -0.269 -4.773 6.798 1.00 98.38 81 LEU A N 1
ATOM 637 C CA . LEU A 1 81 ? -0.848 -4.499 5.489 1.00 98.38 81 LEU A CA 1
ATOM 638 C C . LEU A 1 81 ? -0.401 -5.532 4.453 1.00 98.38 81 LEU A C 1
ATOM 640 O O . LEU A 1 81 ? 0.785 -5.809 4.261 1.00 98.38 81 LEU A O 1
ATOM 644 N N . ASN A 1 82 ? -1.386 -6.045 3.730 1.00 98.06 82 ASN A N 1
ATOM 645 C CA . ASN A 1 82 ? -1.246 -6.935 2.592 1.00 98.06 82 ASN A CA 1
ATOM 646 C C . ASN A 1 82 ? -1.144 -6.162 1.276 1.00 98.06 82 ASN A C 1
ATOM 648 O O . ASN A 1 82 ? -1.632 -5.038 1.131 1.00 98.06 82 ASN A O 1
ATOM 652 N N . HIS A 1 83 ? -0.557 -6.817 0.277 1.00 97.75 83 HIS A N 1
ATOM 653 C CA . HIS A 1 83 ? -0.501 -6.311 -1.083 1.00 97.75 83 HIS A CA 1
ATOM 654 C C . HIS A 1 83 ? -0.415 -7.455 -2.098 1.00 97.75 83 HIS A C 1
ATOM 656 O O . HIS A 1 83 ? 0.111 -8.524 -1.801 1.00 97.75 83 HIS A O 1
ATOM 662 N N . SER A 1 84 ? -0.836 -7.213 -3.342 1.00 97.31 84 SER A N 1
ATOM 663 C CA . SER A 1 84 ? -0.754 -8.214 -4.424 1.00 97.31 84 SER A CA 1
ATOM 664 C C . SER A 1 84 ? 0.274 -7.858 -5.514 1.00 97.31 84 SER A C 1
ATOM 666 O O . SER A 1 84 ? 0.126 -8.197 -6.688 1.00 97.31 84 SER A O 1
ATOM 668 N N . PHE A 1 85 ? 1.308 -7.085 -5.169 1.00 97.75 85 PHE A N 1
ATOM 669 C CA . PHE A 1 85 ? 2.407 -6.782 -6.089 1.00 97.75 85 PHE A CA 1
ATOM 670 C C . PHE A 1 85 ? 3.228 -8.020 -6.471 1.00 97.75 85 PHE A C 1
ATOM 672 O O . PHE A 1 85 ? 3.641 -8.795 -5.610 1.00 97.75 85 PHE A O 1
ATOM 679 N N . ASN A 1 86 ? 3.542 -8.137 -7.761 1.00 96.88 86 ASN A N 1
ATOM 680 C CA . ASN A 1 86 ? 4.598 -9.016 -8.266 1.00 96.88 86 ASN A CA 1
ATOM 681 C C . ASN A 1 86 ? 5.921 -8.245 -8.461 1.00 96.88 86 ASN A C 1
ATOM 683 O O . ASN A 1 86 ? 5.952 -7.019 -8.354 1.00 96.88 86 ASN A O 1
ATOM 687 N N . ALA A 1 87 ? 7.010 -8.948 -8.791 1.00 96.00 87 ALA A N 1
ATOM 688 C CA . ALA A 1 87 ? 8.335 -8.337 -8.944 1.00 96.00 87 ALA A CA 1
ATOM 689 C C . ALA A 1 87 ? 8.361 -7.176 -9.963 1.00 96.00 87 ALA A C 1
ATOM 691 O O . ALA A 1 87 ? 8.847 -6.093 -9.647 1.00 96.00 87 ALA A O 1
ATOM 692 N N . GLY A 1 88 ? 7.762 -7.346 -11.148 1.00 96.00 88 GLY A N 1
ATOM 693 C CA . GLY A 1 88 ? 7.723 -6.288 -12.168 1.00 96.00 88 GLY A CA 1
ATOM 694 C C . GLY A 1 88 ? 6.880 -5.072 -11.762 1.00 96.00 88 GLY A C 1
ATOM 695 O O . GLY A 1 88 ? 7.222 -3.933 -12.067 1.00 96.00 88 GLY A O 1
ATOM 696 N N . GLN A 1 89 ? 5.794 -5.279 -11.016 1.00 96.75 89 GLN A N 1
ATOM 697 C CA . GLN A 1 89 ? 4.985 -4.187 -10.468 1.00 96.75 89 GLN A CA 1
ATOM 698 C C . GLN A 1 89 ? 5.739 -3.416 -9.376 1.00 96.75 89 GLN A C 1
ATOM 700 O O . GLN A 1 89 ? 5.573 -2.201 -9.261 1.00 96.75 89 GLN A O 1
ATOM 705 N N . ILE A 1 90 ? 6.589 -4.092 -8.598 1.00 96.69 90 ILE A N 1
ATOM 706 C CA . ILE A 1 90 ? 7.485 -3.437 -7.634 1.00 96.69 90 ILE A CA 1
ATOM 707 C C . ILE A 1 90 ? 8.494 -2.549 -8.373 1.00 96.69 90 ILE A C 1
ATOM 709 O O . ILE A 1 90 ? 8.770 -1.437 -7.928 1.00 96.69 90 ILE A O 1
ATOM 713 N N . GLU A 1 91 ? 9.005 -2.978 -9.528 1.00 96.06 91 GLU A N 1
ATOM 714 C CA . GLU A 1 91 ? 9.863 -2.127 -10.363 1.00 96.06 91 GLU A CA 1
ATOM 715 C C . GLU A 1 91 ? 9.126 -0.891 -10.890 1.00 96.06 91 GLU A C 1
ATOM 717 O O . GLU A 1 91 ? 9.703 0.198 -10.905 1.00 96.06 91 GLU A O 1
ATOM 722 N N . TRP A 1 92 ? 7.844 -1.016 -11.264 1.00 95.62 92 TRP A N 1
ATOM 723 C CA . TRP A 1 92 ? 7.025 0.151 -11.618 1.00 95.62 92 TRP A CA 1
ATOM 724 C C . TRP A 1 92 ? 6.949 1.134 -10.457 1.00 95.62 92 TRP A C 1
ATOM 726 O O . TRP A 1 92 ? 7.147 2.329 -10.663 1.00 95.62 92 TRP A O 1
ATOM 736 N N . PHE A 1 93 ? 6.703 0.642 -9.241 1.00 95.62 93 PHE A N 1
ATOM 737 C CA . PHE A 1 93 ? 6.672 1.479 -8.046 1.00 95.62 93 PHE A CA 1
ATOM 738 C C . PHE A 1 93 ? 8.016 2.185 -7.811 1.00 95.62 93 PHE A C 1
ATOM 740 O O . PHE A 1 93 ? 8.042 3.409 -7.695 1.00 95.62 93 PHE A O 1
ATOM 747 N N . LYS A 1 94 ? 9.135 1.449 -7.849 1.00 94.12 94 LYS A N 1
ATOM 748 C CA . LYS A 1 94 ? 10.494 2.003 -7.682 1.00 94.12 94 LYS A CA 1
ATOM 749 C C . LYS A 1 94 ? 10.836 3.063 -8.735 1.00 94.12 94 LYS A C 1
ATOM 751 O O . LYS A 1 94 ? 11.521 4.032 -8.426 1.00 94.12 94 LYS A O 1
ATOM 756 N N . ALA A 1 95 ? 10.344 2.911 -9.965 1.00 94.56 95 ALA A N 1
ATOM 757 C CA . ALA A 1 95 ? 10.522 3.895 -11.034 1.00 94.56 95 ALA A CA 1
ATOM 758 C C . ALA A 1 95 ? 9.561 5.101 -10.938 1.00 94.56 95 ALA A C 1
ATOM 760 O O . ALA A 1 95 ? 9.681 6.051 -11.715 1.00 94.56 95 ALA A O 1
ATOM 761 N N . GLY A 1 96 ? 8.589 5.073 -10.020 1.00 93.00 96 GLY A N 1
ATOM 762 C CA . GLY A 1 96 ? 7.537 6.083 -9.905 1.00 93.00 96 GLY A CA 1
ATOM 763 C C . GLY A 1 96 ? 6.419 5.949 -10.947 1.00 93.00 96 GLY A C 1
ATOM 764 O O . GLY A 1 96 ? 5.673 6.899 -11.168 1.00 93.00 96 GLY A O 1
ATOM 765 N N . GLY A 1 97 ? 6.304 4.792 -11.598 1.00 93.94 97 GLY A N 1
ATOM 766 C CA . GLY A 1 97 ? 5.270 4.458 -12.572 1.00 93.94 97 GLY A CA 1
ATOM 767 C C . GLY A 1 97 ? 5.781 3.529 -13.675 1.00 93.94 97 GLY A C 1
ATOM 768 O O . GLY A 1 97 ? 6.973 3.476 -13.983 1.00 93.94 97 GLY A O 1
ATOM 769 N N . ALA A 1 98 ? 4.860 2.819 -14.329 1.00 93.81 98 ALA A N 1
ATOM 770 C CA . ALA A 1 98 ? 5.197 1.915 -15.431 1.00 93.81 98 ALA A CA 1
ATOM 771 C C . ALA A 1 98 ? 5.807 2.668 -16.630 1.00 93.81 98 ALA A C 1
ATOM 773 O O . ALA A 1 98 ? 6.776 2.208 -17.233 1.00 93.81 98 ALA A O 1
ATOM 774 N N . LEU A 1 99 ? 5.282 3.859 -16.947 1.00 93.25 99 LEU A N 1
ATOM 775 C CA . LEU A 1 99 ? 5.804 4.697 -18.034 1.00 93.25 99 LEU A CA 1
ATOM 776 C C . LEU A 1 99 ? 7.239 5.161 -17.764 1.00 93.25 99 LEU A C 1
ATOM 778 O O . LEU A 1 99 ? 8.060 5.169 -18.679 1.00 93.25 99 LEU A O 1
ATOM 782 N N . ASN A 1 100 ? 7.565 5.478 -16.511 1.00 93.62 100 ASN A N 1
ATOM 783 C CA . ASN A 1 100 ? 8.903 5.911 -16.115 1.00 93.62 100 ASN A CA 1
ATOM 784 C C . ASN A 1 100 ? 9.933 4.790 -16.282 1.00 93.62 100 ASN A C 1
ATOM 786 O O . ASN A 1 100 ? 11.049 5.038 -16.749 1.00 93.62 100 ASN A O 1
ATOM 790 N N . LEU A 1 101 ? 9.552 3.552 -15.948 1.00 94.31 101 LEU A N 1
ATOM 791 C CA . LEU A 1 101 ? 10.400 2.380 -16.161 1.00 94.31 101 LEU A CA 1
ATOM 792 C C . LEU A 1 101 ? 10.689 2.182 -17.656 1.00 94.31 101 LEU A C 1
ATOM 794 O O . LEU A 1 101 ? 11.847 2.042 -18.057 1.00 94.31 101 LEU A O 1
ATOM 798 N N . ILE A 1 102 ? 9.648 2.250 -18.493 1.00 93.50 102 ILE A N 1
ATOM 799 C CA . ILE A 1 102 ? 9.770 2.114 -19.950 1.00 93.50 102 ILE A CA 1
ATOM 800 C C . ILE A 1 102 ? 10.661 3.228 -20.516 1.00 93.50 102 ILE A C 1
ATOM 802 O O . ILE A 1 102 ? 11.629 2.933 -21.218 1.00 93.50 102 ILE A O 1
ATOM 806 N N . ALA A 1 103 ? 10.414 4.490 -20.158 1.00 93.38 103 ALA A N 1
ATOM 807 C CA . ALA A 1 103 ? 11.218 5.632 -20.596 1.00 93.38 103 ALA A CA 1
ATOM 808 C C . ALA A 1 103 ? 12.700 5.488 -20.209 1.00 93.38 103 ALA A C 1
ATOM 810 O O . ALA A 1 103 ? 13.593 5.703 -21.034 1.00 93.38 103 ALA A O 1
ATOM 811 N N . SER A 1 104 ? 12.969 5.047 -18.978 1.00 92.31 104 SER A N 1
ATOM 812 C CA . SER A 1 104 ? 14.327 4.803 -18.486 1.00 92.31 104 SER A CA 1
ATOM 813 C C . SER A 1 104 ? 15.025 3.680 -19.257 1.00 92.31 104 SER A C 1
ATOM 815 O O . SER A 1 104 ? 16.202 3.802 -19.603 1.00 92.31 104 SER A O 1
ATOM 817 N N . SER A 1 105 ? 14.303 2.603 -19.579 1.00 89.81 105 SER A N 1
ATOM 818 C CA . SER A 1 105 ? 14.837 1.490 -20.372 1.00 89.81 105 SER A CA 1
ATOM 819 C C . SER A 1 105 ? 15.179 1.909 -21.810 1.00 89.81 105 SER A C 1
ATOM 821 O O . SER A 1 105 ? 16.240 1.547 -22.323 1.00 89.81 105 SER A O 1
ATOM 823 N N . MET A 1 106 ? 14.339 2.740 -22.440 1.00 90.50 106 MET A N 1
ATOM 824 C CA . MET A 1 106 ? 14.573 3.251 -23.793 1.00 90.50 106 MET A CA 1
ATOM 825 C C . MET A 1 106 ? 15.792 4.175 -23.835 1.00 90.50 106 MET A C 1
ATOM 827 O O . MET A 1 106 ? 16.654 4.007 -24.694 1.00 90.50 106 MET A O 1
ATOM 831 N N . LYS A 1 107 ? 15.929 5.090 -22.863 1.00 87.38 107 LYS A N 1
ATOM 832 C CA . LYS A 1 107 ? 17.095 5.983 -22.765 1.00 87.38 107 LYS A CA 1
ATOM 833 C C . LYS A 1 107 ? 18.407 5.198 -22.644 1.00 87.38 107 LYS A C 1
ATOM 835 O O . LYS A 1 107 ? 19.376 5.537 -23.321 1.00 87.38 107 LYS A O 1
ATOM 840 N N . LYS A 1 108 ? 18.434 4.120 -21.847 1.00 82.69 108 LYS A N 1
ATOM 841 C CA . LYS A 1 108 ? 19.607 3.232 -21.725 1.00 82.69 108 LYS A CA 1
ATOM 842 C C . LYS A 1 108 ? 19.973 2.563 -23.057 1.00 82.69 108 LYS A C 1
ATOM 844 O O . LYS A 1 108 ? 21.150 2.540 -23.414 1.00 82.69 108 LYS A O 1
ATOM 849 N N . LYS A 1 109 ? 18.986 2.080 -23.825 1.00 81.06 109 LYS A N 1
ATOM 850 C CA . LYS A 1 109 ? 19.224 1.476 -25.151 1.00 81.06 109 LYS A CA 1
ATOM 851 C C . LYS A 1 109 ? 19.841 2.472 -26.138 1.00 81.06 109 LYS A C 1
ATOM 853 O O . LYS A 1 109 ? 20.823 2.139 -26.795 1.00 81.06 109 LYS A O 1
ATOM 858 N N . THR A 1 110 ? 19.332 3.702 -26.198 1.00 78.69 110 THR A N 1
ATOM 859 C CA . THR A 1 110 ? 19.842 4.733 -27.121 1.00 78.69 110 THR A CA 1
ATOM 860 C C . THR A 1 110 ? 21.273 5.172 -26.786 1.00 78.69 110 THR A C 1
ATOM 862 O O . THR A 1 110 ? 22.054 5.464 -27.689 1.00 78.69 110 THR A O 1
ATOM 865 N N . VAL A 1 111 ? 21.646 5.193 -25.501 1.00 71.56 111 VAL A N 1
ATOM 866 C CA . VAL A 1 111 ? 23.014 5.527 -25.063 1.00 71.56 111 VAL A CA 1
ATOM 867 C C . VAL A 1 111 ? 23.995 4.392 -25.375 1.00 71.56 111 VAL A C 1
ATOM 869 O O . VAL A 1 111 ? 25.076 4.656 -25.898 1.00 71.56 111 VAL A O 1
ATOM 872 N N . ASN A 1 112 ? 23.612 3.131 -25.146 1.00 64.06 112 ASN A N 1
ATOM 873 C CA . ASN A 1 112 ? 24.470 1.989 -25.479 1.00 64.06 112 ASN A CA 1
ATOM 874 C C . ASN A 1 112 ? 24.623 1.785 -26.997 1.00 64.06 112 ASN A C 1
ATOM 876 O O . ASN A 1 112 ? 25.700 1.401 -27.446 1.00 64.06 112 ASN A O 1
ATOM 880 N N . GLY A 1 113 ? 23.596 2.103 -27.794 1.00 56.06 113 GLY A N 1
ATOM 881 C CA . GLY A 1 113 ? 23.666 2.060 -29.260 1.00 56.06 113 GLY A CA 1
ATOM 882 C C . GLY A 1 113 ? 24.606 3.106 -29.874 1.00 56.06 113 GLY A C 1
ATOM 883 O O . GLY A 1 113 ? 25.221 2.843 -30.901 1.00 56.06 113 GLY A O 1
ATOM 884 N N . LYS A 1 114 ? 24.795 4.266 -29.225 1.00 53.97 114 LYS A N 1
ATOM 885 C CA . LYS A 1 114 ? 25.705 5.327 -29.700 1.00 53.97 114 LYS A CA 1
ATOM 886 C C . LYS A 1 114 ? 27.182 5.107 -29.352 1.00 53.97 114 LYS A C 1
ATOM 888 O O . LYS A 1 114 ? 28.024 5.841 -29.852 1.00 53.97 114 LYS A O 1
ATOM 893 N N . LYS A 1 115 ? 27.534 4.115 -28.524 1.00 48.28 115 LYS A N 1
ATOM 894 C CA . LYS A 1 115 ? 28.931 3.884 -28.098 1.00 48.28 115 LYS A CA 1
ATOM 895 C C . LYS A 1 115 ? 29.761 3.033 -29.078 1.00 48.28 115 LYS A C 1
ATOM 897 O O . LYS A 1 115 ? 30.923 2.767 -28.787 1.00 48.28 115 LYS A O 1
ATOM 902 N N . LYS A 1 116 ? 29.194 2.606 -30.219 1.00 47.31 116 LYS A N 1
ATOM 903 C CA . LYS A 1 116 ? 29.867 1.744 -31.219 1.00 47.31 116 LYS A CA 1
ATOM 904 C C . LYS A 1 116 ? 30.439 2.455 -32.457 1.00 47.31 116 LYS A C 1
ATOM 906 O O . LYS A 1 116 ? 31.040 1.795 -33.292 1.00 47.31 116 LYS A O 1
ATOM 911 N N . GLU A 1 117 ? 30.362 3.776 -32.550 1.00 49.03 117 GLU A N 1
ATOM 912 C CA . GLU A 1 117 ? 30.995 4.559 -33.624 1.00 49.03 117 GLU A CA 1
ATOM 913 C C . GLU A 1 117 ? 31.453 5.863 -32.954 1.00 49.03 117 GLU A C 1
ATOM 915 O O . GLU A 1 117 ? 30.633 6.570 -32.383 1.00 49.03 117 GLU A O 1
ATOM 920 N N . VAL A 1 118 ? 32.741 6.134 -32.731 1.00 46.72 118 VAL A N 1
ATOM 921 C CA . VAL A 1 118 ? 33.715 6.598 -33.724 1.00 46.72 118 VAL A CA 1
ATOM 922 C C . VAL A 1 118 ? 35.134 6.253 -33.232 1.00 46.72 118 VAL A C 1
ATOM 924 O O . VAL A 1 118 ? 35.645 6.877 -32.303 1.00 46.72 118 VAL A O 1
ATOM 927 N N . LYS A 1 119 ? 35.813 5.303 -33.883 1.00 41.41 119 LYS A N 1
ATOM 928 C CA . LYS A 1 119 ? 37.283 5.243 -33.915 1.00 41.41 119 LYS A CA 1
ATOM 929 C C . LYS A 1 119 ? 37.697 5.417 -35.372 1.00 41.41 119 LYS A C 1
ATOM 931 O O . LYS A 1 119 ? 37.396 4.575 -36.205 1.00 41.41 119 LYS A O 1
ATOM 936 N N . GLY A 1 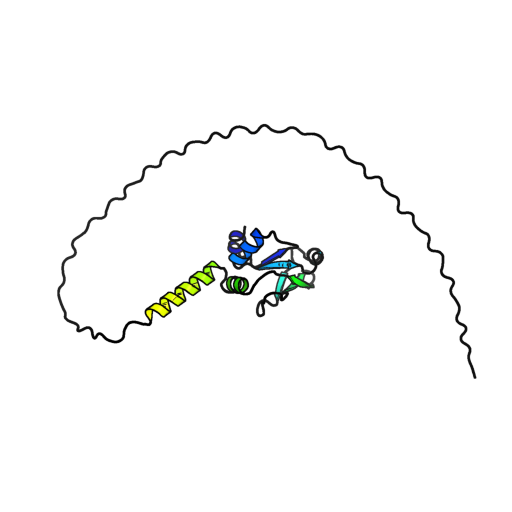120 ? 38.374 6.529 -35.653 1.00 43.88 120 GLY A N 1
ATOM 937 C CA . GLY A 1 120 ? 39.065 6.765 -36.917 1.00 43.88 120 GLY A CA 1
ATOM 938 C C . GLY A 1 120 ? 38.242 7.476 -37.990 1.00 43.88 120 GLY A C 1
ATOM 939 O O . GLY A 1 120 ? 37.615 6.838 -38.823 1.00 43.88 120 GLY A O 1
ATOM 940 N N . LYS A 1 121 ? 38.339 8.809 -38.027 1.00 38.31 121 LYS A N 1
ATOM 941 C CA . LYS A 1 121 ? 38.581 9.570 -39.267 1.00 38.31 121 LYS A CA 1
ATOM 942 C C . LYS A 1 121 ? 39.034 10.985 -38.897 1.00 38.31 121 LYS A C 1
ATOM 944 O O . LYS A 1 121 ? 38.257 11.828 -38.460 1.00 38.31 121 LYS A O 1
ATOM 949 N N . LYS A 1 122 ? 40.344 11.197 -39.038 1.00 40.12 122 LYS A N 1
ATOM 950 C CA . LYS A 1 122 ? 41.049 12.483 -38.964 1.00 40.12 122 LYS A CA 1
ATOM 951 C C . LYS A 1 122 ? 40.372 13.445 -39.955 1.00 40.12 122 LYS A C 1
ATOM 953 O O . LYS A 1 122 ? 40.431 13.216 -41.159 1.00 40.12 122 LYS A O 1
ATOM 958 N N . LYS A 1 123 ? 39.695 14.492 -39.471 1.00 37.56 123 LYS A N 1
ATOM 959 C CA . LYS A 1 123 ? 39.101 15.526 -40.330 1.00 37.56 123 LYS A CA 1
ATOM 960 C C . LYS A 1 123 ? 40.123 16.642 -40.531 1.00 37.56 123 LYS A C 1
ATOM 962 O O . LYS A 1 123 ? 40.363 17.442 -39.633 1.00 37.56 123 LYS A O 1
ATOM 967 N N . ILE A 1 124 ? 40.739 16.648 -41.709 1.00 40.84 124 ILE A N 1
ATOM 968 C CA . ILE A 1 124 ? 41.584 17.734 -42.211 1.00 40.84 124 ILE A CA 1
ATOM 969 C C . ILE A 1 124 ? 40.725 19.005 -42.273 1.00 40.84 124 ILE A C 1
ATOM 971 O O . ILE A 1 124 ? 39.659 19.015 -42.891 1.00 40.84 124 ILE A O 1
ATOM 975 N N . ARG A 1 125 ? 41.173 20.066 -41.596 1.00 40.44 125 ARG A N 1
ATOM 976 C CA . ARG A 1 125 ? 40.639 21.423 -41.746 1.00 40.44 125 ARG A CA 1
ATOM 977 C C . ARG A 1 125 ? 41.132 21.987 -43.082 1.00 40.44 125 ARG A C 1
ATOM 979 O O . ARG A 1 125 ? 42.334 22.000 -43.321 1.00 40.44 125 ARG A O 1
ATOM 986 N N . LYS A 1 126 ? 40.218 22.477 -43.921 1.00 39.62 126 LYS A N 1
ATOM 987 C CA . LYS A 1 126 ? 40.514 23.492 -44.940 1.00 39.62 126 LYS A CA 1
ATOM 988 C C . LYS A 1 126 ? 39.471 24.600 -44.844 1.00 39.62 126 LYS A C 1
ATOM 990 O O . LYS A 1 126 ? 38.285 24.336 -44.647 1.00 39.62 126 LYS A O 1
ATOM 995 N N . GLU A 1 127 ? 39.980 25.818 -44.888 1.00 36.03 127 GLU A N 1
ATOM 996 C CA . GLU A 1 127 ? 39.288 27.085 -44.705 1.00 36.03 127 GLU A CA 1
ATOM 997 C C . GLU A 1 127 ? 38.442 27.475 -45.927 1.00 36.03 127 GLU A C 1
ATOM 999 O O . GLU A 1 127 ? 38.723 27.070 -47.051 1.00 36.03 127 GLU A O 1
ATOM 1004 N N . GLY A 1 128 ? 37.443 28.330 -45.679 1.00 33.97 128 GLY A N 1
ATOM 1005 C CA . GLY A 1 128 ? 37.048 29.395 -46.604 1.00 33.97 128 GLY A CA 1
ATOM 1006 C C . GLY A 1 128 ? 36.126 29.053 -47.780 1.00 33.97 128 GLY A C 1
ATOM 1007 O O . GLY A 1 128 ? 36.592 28.797 -48.883 1.00 33.97 128 GLY A O 1
ATOM 1008 N N . LYS A 1 129 ? 34.811 29.256 -47.599 1.00 36.31 129 LYS A N 1
ATOM 1009 C CA . LYS A 1 129 ? 34.020 30.165 -48.461 1.00 36.31 129 LYS A CA 1
ATOM 1010 C C . LYS A 1 129 ? 32.611 30.384 -47.906 1.00 36.31 129 LYS A C 1
ATOM 1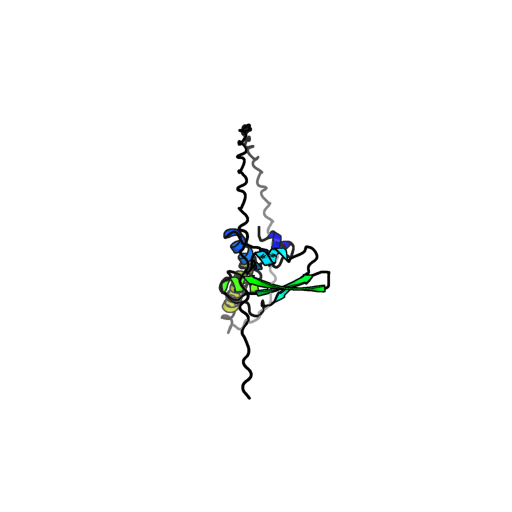012 O O . LYS A 1 129 ? 31.807 29.465 -47.785 1.00 36.31 129 LYS A O 1
ATOM 1017 N N . ILE A 1 130 ? 32.329 31.643 -47.584 1.00 45.00 130 ILE A N 1
ATOM 1018 C CA . ILE A 1 130 ? 31.015 32.172 -47.215 1.00 45.00 130 ILE A CA 1
ATOM 1019 C C . ILE A 1 130 ? 30.125 32.139 -48.463 1.00 45.00 130 ILE A C 1
ATOM 1021 O O . ILE A 1 130 ? 30.436 32.792 -49.458 1.00 45.00 130 ILE A O 1
ATOM 1025 N N . ILE A 1 131 ? 29.011 31.404 -48.414 1.00 41.88 131 ILE A N 1
ATOM 1026 C CA . ILE A 1 131 ? 27.966 31.449 -49.444 1.00 41.88 131 ILE A CA 1
ATOM 1027 C C . ILE A 1 131 ? 26.684 32.007 -48.820 1.00 41.88 131 ILE A C 1
ATOM 1029 O O . ILE A 1 131 ? 26.227 31.589 -47.757 1.00 41.88 131 ILE A O 1
ATOM 1033 N N . ARG A 1 132 ? 26.170 33.032 -49.503 1.00 38.53 132 ARG A N 1
ATOM 1034 C CA . ARG A 1 132 ? 25.081 33.950 -49.157 1.00 38.53 132 ARG A CA 1
ATOM 1035 C C . ARG A 1 132 ? 23.789 33.240 -48.723 1.00 38.53 132 ARG A C 1
ATOM 1037 O O . ARG A 1 132 ? 23.301 32.338 -49.398 1.00 38.53 132 ARG A O 1
ATOM 1044 N N . LYS A 1 133 ? 23.179 33.745 -47.642 1.00 40.78 133 LYS A N 1
ATOM 1045 C CA . LYS A 1 133 ? 21.806 33.425 -47.216 1.00 40.78 133 LYS A CA 1
ATOM 1046 C C . LYS A 1 133 ? 20.811 33.830 -48.312 1.00 40.78 133 LYS A C 1
ATOM 1048 O O . LYS A 1 133 ? 20.609 35.019 -48.545 1.00 40.78 133 LYS A O 1
ATOM 1053 N N . LYS A 1 134 ? 20.139 32.860 -48.935 1.00 41.56 134 LYS A N 1
ATOM 1054 C CA . LYS A 1 134 ? 18.923 33.099 -49.725 1.00 41.56 134 LYS A CA 1
ATOM 1055 C C . LYS A 1 134 ? 17.723 32.926 -48.785 1.00 41.56 134 LYS A C 1
ATOM 1057 O O . LYS A 1 134 ? 17.527 31.847 -48.231 1.00 41.56 134 LYS A O 1
ATOM 1062 N N . LYS A 1 135 ? 16.970 34.008 -48.545 1.00 44.97 135 LYS A N 1
ATOM 1063 C CA . LYS A 1 135 ? 15.688 33.992 -47.816 1.00 44.97 135 LYS A CA 1
ATOM 1064 C C . LYS A 1 135 ? 14.751 32.994 -48.504 1.00 44.97 135 LYS A C 1
ATOM 1066 O O . LYS A 1 135 ? 14.369 33.216 -49.648 1.00 44.97 135 LYS A O 1
ATOM 1071 N N . ILE A 1 136 ? 14.375 31.926 -47.806 1.00 39.56 136 ILE A N 1
ATOM 1072 C CA . ILE A 1 136 ? 13.269 31.050 -48.202 1.00 39.56 136 ILE A CA 1
ATOM 1073 C C . ILE A 1 136 ? 12.048 31.496 -47.400 1.00 39.56 136 ILE A C 1
ATOM 1075 O O . ILE A 1 136 ? 12.096 31.611 -46.175 1.00 39.56 136 ILE A O 1
ATOM 1079 N N . ALA A 1 137 ? 10.990 31.839 -48.129 1.00 46.00 137 ALA A N 1
ATOM 1080 C CA . ALA A 1 137 ? 9.729 32.340 -47.610 1.00 46.00 137 ALA A CA 1
ATOM 1081 C C . ALA A 1 137 ? 9.019 31.303 -46.722 1.00 46.00 137 ALA A C 1
ATOM 1083 O O . ALA A 1 137 ? 9.060 30.101 -46.981 1.00 46.00 137 ALA A O 1
ATOM 1084 N N . GLN A 1 138 ? 8.343 31.791 -45.681 1.00 44.38 138 GLN A N 1
ATOM 1085 C CA . GLN A 1 138 ? 7.514 30.984 -44.788 1.00 44.38 138 GLN A CA 1
ATOM 1086 C C . GLN A 1 138 ? 6.256 30.488 -45.528 1.00 44.38 138 GLN A C 1
ATOM 1088 O O . GLN A 1 138 ? 5.583 31.301 -46.172 1.00 44.38 138 GLN A O 1
ATOM 1093 N N . PRO A 1 139 ? 5.865 29.205 -45.417 1.00 38.81 139 PRO A N 1
ATOM 1094 C CA . PRO A 1 139 ? 4.568 28.767 -45.905 1.00 38.81 139 PRO A CA 1
ATOM 1095 C C . PRO A 1 139 ? 3.464 29.273 -44.965 1.00 38.81 139 PRO A C 1
ATOM 1097 O O . PRO A 1 139 ? 3.475 29.032 -43.756 1.00 38.81 139 PRO A O 1
ATOM 1100 N N . LYS A 1 140 ? 2.500 29.997 -45.542 1.00 42.59 140 LYS A N 1
ATOM 1101 C CA . LYS A 1 140 ? 1.297 30.500 -44.867 1.00 42.59 140 LYS A CA 1
ATOM 1102 C C . LYS A 1 140 ? 0.503 29.332 -44.262 1.00 42.59 140 LYS A C 1
ATOM 1104 O O . LYS A 1 140 ? 0.186 28.366 -44.955 1.00 42.59 140 LYS A O 1
ATOM 1109 N N . LYS A 1 141 ? 0.139 29.445 -42.979 1.00 42.59 141 LYS A N 1
ATOM 1110 C CA . LYS A 1 141 ? -0.825 28.562 -42.299 1.00 42.59 141 LYS A CA 1
ATOM 1111 C C . LYS A 1 141 ? -2.144 28.542 -43.086 1.00 42.59 141 LYS A C 1
ATOM 1113 O O . LYS A 1 141 ? -2.831 29.558 -43.145 1.00 42.59 141 LYS A O 1
ATOM 1118 N N . LYS A 1 142 ? -2.530 27.389 -43.644 1.00 42.69 142 LYS A N 1
ATOM 1119 C CA . LYS A 1 142 ? -3.925 27.138 -44.034 1.00 42.69 142 LYS A CA 1
ATOM 1120 C C . LYS A 1 142 ? -4.743 26.956 -42.758 1.00 42.69 142 LYS A C 1
ATOM 1122 O O . LYS A 1 142 ? -4.538 26.005 -42.008 1.00 42.69 142 LYS A O 1
ATOM 1127 N N . VAL A 1 143 ? -5.646 27.896 -42.509 1.00 43.22 143 VAL A N 1
ATOM 1128 C CA . VAL A 1 143 ? -6.659 27.813 -41.457 1.00 43.22 143 VAL A CA 1
ATOM 1129 C C . VAL A 1 143 ? -7.675 26.756 -41.892 1.00 43.22 143 VAL A C 1
ATOM 1131 O O . VAL A 1 143 ? -8.371 26.935 -42.888 1.00 43.22 143 VAL A O 1
ATOM 1134 N N . ALA A 1 144 ? -7.731 25.629 -41.185 1.00 45.47 144 ALA A N 1
ATOM 1135 C CA . ALA A 1 144 ? -8.782 24.641 -41.386 1.00 45.47 144 ALA A CA 1
ATOM 1136 C C . ALA A 1 144 ? -10.089 25.180 -40.788 1.00 45.47 144 ALA A C 1
ATOM 1138 O O . ALA A 1 144 ? -10.174 25.456 -39.589 1.00 45.47 144 ALA A O 1
ATOM 1139 N N . ALA A 1 145 ? -11.097 25.351 -41.641 1.00 48.62 145 ALA A N 1
ATOM 1140 C CA . ALA A 1 145 ? -12.440 25.753 -41.259 1.00 48.62 145 ALA A CA 1
ATOM 1141 C C . ALA A 1 145 ? -13.059 24.749 -40.267 1.00 48.62 145 ALA A C 1
ATOM 1143 O O . ALA A 1 145 ? -13.092 23.540 -40.509 1.00 48.62 145 ALA A O 1
ATOM 1144 N N . LYS A 1 146 ? -13.573 25.271 -39.147 1.00 47.09 146 LYS A N 1
ATOM 1145 C CA . LYS A 1 146 ? -14.423 24.544 -38.197 1.00 47.09 146 LYS A CA 1
ATOM 1146 C C . LYS A 1 146 ? -15.684 24.055 -38.920 1.00 47.09 146 LYS A C 1
ATOM 1148 O O . LYS A 1 146 ? -16.476 24.869 -39.383 1.00 47.09 146 LYS A O 1
ATOM 1153 N N . LYS A 1 147 ? -15.910 22.739 -38.959 1.00 43.25 147 LYS A N 1
ATOM 1154 C CA . LYS A 1 147 ? -17.243 22.183 -39.239 1.00 43.25 147 LYS A CA 1
ATOM 1155 C C . LYS A 1 147 ? -18.139 22.402 -38.007 1.00 43.25 147 LYS A C 1
ATOM 1157 O O . LYS A 1 147 ? -17.682 22.118 -36.898 1.00 43.25 147 LYS A O 1
ATOM 1162 N N . PRO A 1 148 ? -19.384 22.887 -38.153 1.00 43.62 148 PRO A N 1
ATOM 1163 C CA . PRO A 1 148 ? -20.291 23.040 -37.022 1.00 43.62 148 PRO A CA 1
ATOM 1164 C C . PRO A 1 148 ? -20.726 21.671 -36.481 1.00 43.62 148 PRO A C 1
ATOM 1166 O O . PRO A 1 148 ? -21.058 20.754 -37.235 1.00 43.62 148 PRO A O 1
ATOM 1169 N N . ALA A 1 149 ? -20.709 21.537 -35.155 1.00 51.53 149 ALA A N 1
ATOM 1170 C CA . ALA A 1 149 ? -21.160 20.349 -34.443 1.00 51.53 149 ALA A CA 1
ATOM 1171 C C . ALA A 1 149 ? -22.661 20.109 -34.684 1.00 51.53 149 ALA A C 1
ATOM 1173 O O . ALA A 1 149 ? -23.494 20.983 -34.438 1.00 51.53 149 ALA A O 1
ATOM 1174 N N . LYS A 1 150 ? -23.015 18.903 -35.138 1.00 45.66 150 LYS A N 1
ATOM 1175 C CA . L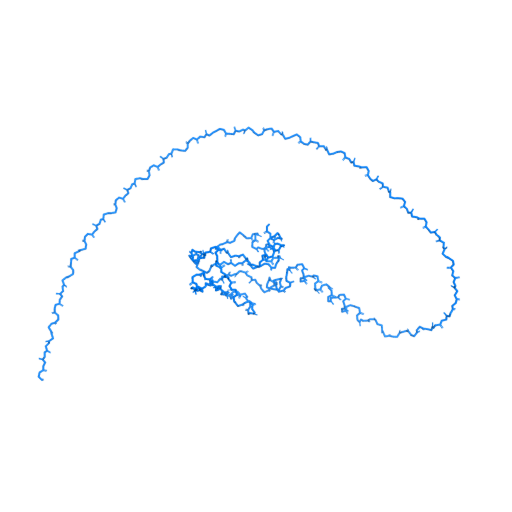YS A 1 150 ? -24.407 18.469 -35.285 1.00 45.66 150 LYS A CA 1
ATOM 1176 C C . LYS A 1 150 ? -24.974 18.184 -33.888 1.00 45.66 150 LYS A C 1
ATOM 1178 O O . LYS A 1 150 ? -24.534 17.264 -33.203 1.00 45.66 150 LYS A O 1
ATOM 1183 N N . LYS A 1 151 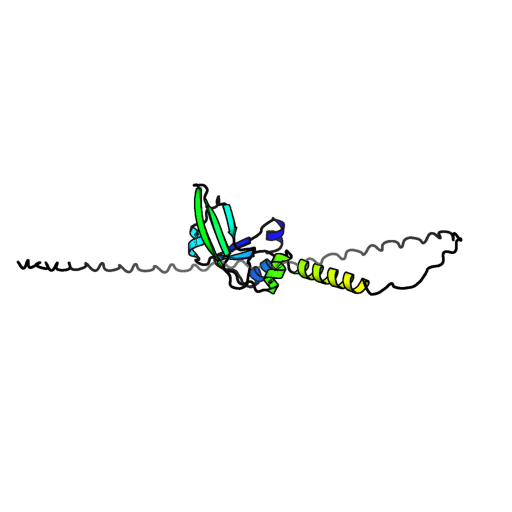? -25.925 19.013 -33.457 1.00 47.56 151 LYS A N 1
ATOM 1184 C CA . LYS A 1 151 ? -26.643 18.928 -32.177 1.00 47.56 151 LYS A CA 1
ATOM 1185 C C . LYS A 1 151 ? -27.420 17.601 -32.122 1.00 47.56 151 LYS A C 1
ATOM 1187 O O . LYS A 1 151 ? -28.444 17.470 -32.784 1.00 47.56 151 LYS A O 1
ATOM 1192 N N . LEU A 1 152 ? -26.947 16.610 -31.359 1.00 44.09 152 LEU A N 1
ATOM 1193 C CA . LEU A 1 152 ? -27.768 15.440 -31.029 1.00 44.09 152 LEU A CA 1
ATOM 1194 C C . LEU A 1 152 ? -28.832 15.868 -30.011 1.00 44.09 152 LEU A C 1
ATOM 1196 O O . LEU A 1 152 ? -28.541 16.119 -28.842 1.00 44.09 152 LEU A O 1
ATOM 1200 N N . SER A 1 153 ? -30.075 15.967 -30.473 1.00 46.78 153 SER A N 1
ATOM 1201 C CA . SER A 1 153 ? -31.260 16.128 -29.638 1.00 46.78 153 SER A CA 1
ATOM 1202 C C . SER A 1 153 ? -31.378 14.950 -28.664 1.00 46.78 153 SER A C 1
ATOM 1204 O O . SER A 1 153 ? -31.585 13.808 -29.080 1.00 46.78 153 SER A O 1
ATOM 1206 N N . ARG A 1 154 ? -31.255 15.213 -27.360 1.00 50.78 154 ARG A N 1
ATOM 1207 C CA . ARG A 1 154 ? -31.561 14.238 -26.306 1.00 50.78 154 ARG A CA 1
ATOM 1208 C C . ARG A 1 154 ? -33.079 14.033 -26.284 1.00 50.78 154 ARG A C 1
ATOM 1210 O O . ARG A 1 154 ? -33.812 14.972 -25.989 1.00 50.78 154 ARG A O 1
ATOM 1217 N N . LYS A 1 155 ? -33.555 12.827 -26.609 1.00 44.50 155 LYS A N 1
ATOM 1218 C CA . LYS A 1 155 ? -34.954 12.440 -26.371 1.00 44.50 155 LYS A CA 1
ATOM 1219 C C . LYS A 1 155 ? -35.193 12.356 -24.851 1.00 44.50 155 LYS A C 1
ATOM 1221 O O . LYS A 1 155 ? -34.321 11.838 -24.150 1.00 44.50 155 LYS A O 1
ATOM 1226 N N . PRO A 1 156 ? -36.328 12.844 -24.323 1.00 44.94 156 PRO A N 1
ATOM 1227 C CA . PRO A 1 156 ? -36.612 12.776 -22.895 1.00 44.94 156 PRO A CA 1
ATOM 1228 C C . PRO A 1 156 ? -36.880 11.324 -22.481 1.00 44.94 156 PRO A C 1
ATOM 1230 O O . PRO A 1 156 ? -37.783 10.670 -23.002 1.00 44.94 156 PRO A O 1
ATOM 1233 N N . VAL A 1 157 ? -36.093 10.809 -21.535 1.00 48.47 157 VAL A N 1
ATOM 1234 C CA . VAL A 1 157 ? -36.386 9.533 -20.871 1.00 48.47 157 VAL A CA 1
ATOM 1235 C C . VAL A 1 157 ? -37.510 9.785 -19.869 1.00 48.47 157 VAL A C 1
ATOM 1237 O O . VAL A 1 157 ? -37.387 10.629 -18.981 1.00 48.47 157 VAL A O 1
ATOM 1240 N N . LYS A 1 158 ? -38.628 9.074 -20.041 1.00 50.38 158 LYS A N 1
ATOM 1241 C CA . LYS A 1 158 ? -39.796 9.128 -19.154 1.00 50.38 158 LYS A CA 1
ATOM 1242 C C . LYS A 1 158 ? -39.381 8.754 -17.722 1.00 50.38 158 LYS A C 1
ATOM 1244 O O . LYS A 1 158 ? -38.771 7.709 -17.508 1.00 50.38 158 LYS A O 1
ATOM 1249 N N . LYS A 1 159 ? -39.738 9.596 -16.744 1.00 46.78 159 LYS A N 1
ATOM 1250 C CA . LYS A 1 159 ? -39.667 9.282 -15.306 1.00 46.78 159 LYS A CA 1
ATOM 1251 C C . LYS A 1 159 ? -40.506 8.031 -15.027 1.00 46.78 159 LYS A C 1
ATOM 1253 O O . LYS A 1 159 ? -41.722 8.067 -15.197 1.00 46.78 159 LYS A O 1
ATOM 1258 N N . ALA A 1 160 ? -39.876 6.953 -14.570 1.00 47.97 160 ALA A N 1
ATOM 1259 C CA . ALA A 1 160 ? -40.593 5.826 -13.990 1.00 47.97 160 ALA A CA 1
ATOM 1260 C C . ALA A 1 160 ? -41.047 6.201 -12.570 1.00 47.97 160 ALA A C 1
ATOM 1262 O O . ALA A 1 160 ? -40.235 6.462 -11.681 1.00 47.97 160 ALA A O 1
ATOM 1263 N N . VAL A 1 161 ? -42.364 6.271 -12.392 1.00 47.03 161 VAL A N 1
ATOM 1264 C CA . VAL A 1 161 ? -43.046 6.443 -11.107 1.00 47.03 161 VAL A CA 1
ATOM 1265 C C . VAL A 1 161 ? -43.071 5.096 -10.362 1.00 47.03 161 VAL A C 1
ATOM 1267 O O . VAL A 1 161 ? -43.157 4.031 -10.968 1.00 47.03 161 VAL A O 1
ATOM 1270 N N . LYS A 1 162 ? -42.920 5.180 -9.036 1.00 47.00 162 LYS A N 1
ATOM 1271 C CA . LYS A 1 162 ? -42.631 4.134 -8.035 1.00 47.00 162 LYS A CA 1
ATOM 1272 C C . LYS A 1 162 ? -43.608 2.941 -8.014 1.00 47.00 162 LYS A C 1
ATOM 1274 O O . LYS A 1 162 ? -44.805 3.117 -8.209 1.00 47.00 162 LYS A O 1
ATOM 1279 N N . LYS A 1 163 ? -43.127 1.774 -7.554 1.00 42.38 163 LYS A N 1
ATOM 1280 C CA . LYS A 1 163 ? -43.946 0.811 -6.787 1.00 42.38 163 LYS A CA 1
ATOM 1281 C C . LYS A 1 163 ? -43.437 0.749 -5.335 1.00 42.38 163 LYS A C 1
ATOM 1283 O O . LYS A 1 163 ? -42.224 0.649 -5.147 1.00 42.38 163 LYS A O 1
ATOM 1288 N N . PRO A 1 164 ? -44.307 0.832 -4.312 1.00 44.53 164 PRO A N 1
ATOM 1289 C CA . PRO A 1 164 ? -43.893 0.741 -2.915 1.00 44.53 164 PRO A CA 1
ATOM 1290 C C . PRO A 1 164 ? -43.518 -0.705 -2.561 1.00 44.53 164 PRO A C 1
ATOM 1292 O O . PRO A 1 164 ? -44.298 -1.632 -2.771 1.00 44.53 164 PRO A O 1
ATOM 1295 N N . VAL A 1 165 ? -42.320 -0.901 -2.010 1.00 49.69 165 VAL A N 1
ATOM 1296 C CA . VAL A 1 165 ? -41.904 -2.190 -1.442 1.00 49.69 165 VAL A CA 1
ATOM 1297 C C . VAL A 1 165 ? -42.574 -2.347 -0.074 1.00 49.69 165 VAL A C 1
ATOM 1299 O O . VAL A 1 165 ? -42.401 -1.506 0.808 1.00 49.69 165 VAL A O 1
ATOM 1302 N N . LYS A 1 166 ? -43.359 -3.418 0.101 1.00 47.81 166 LYS A N 1
ATOM 1303 C CA . LYS A 1 166 ? -43.969 -3.797 1.384 1.00 47.81 166 LYS A CA 1
ATOM 1304 C C . LYS A 1 166 ? -42.869 -4.042 2.429 1.00 47.81 166 LYS A C 1
ATOM 1306 O O . LYS A 1 166 ? -41.971 -4.849 2.199 1.00 47.81 166 LYS A O 1
ATOM 1311 N N . LYS A 1 167 ? -42.959 -3.379 3.589 1.00 46.34 167 LYS A N 1
ATOM 1312 C CA . LYS A 1 167 ? -42.157 -3.697 4.785 1.00 46.34 167 LYS A CA 1
ATOM 1313 C C . LYS A 1 167 ? -42.448 -5.141 5.207 1.00 46.34 167 LYS A C 1
ATOM 1315 O O . LYS A 1 167 ? -43.550 -5.438 5.659 1.00 46.34 167 LYS A O 1
ATOM 1320 N N . ILE A 1 168 ? -41.458 -6.022 5.093 1.00 46.75 168 ILE A N 1
ATOM 1321 C CA . ILE A 1 168 ? -41.479 -7.324 5.765 1.00 46.75 168 ILE A CA 1
ATOM 1322 C C . ILE A 1 168 ? -41.024 -7.090 7.205 1.00 46.75 168 ILE A C 1
ATOM 1324 O O . ILE A 1 168 ? -39.866 -6.767 7.469 1.00 46.75 168 ILE A O 1
ATOM 1328 N N . VAL A 1 169 ? -41.968 -7.224 8.133 1.00 46.34 169 VAL A N 1
ATOM 1329 C CA . VAL A 1 169 ? -41.728 -7.232 9.576 1.00 46.34 169 VAL A CA 1
ATOM 1330 C C . VAL A 1 169 ? -40.982 -8.525 9.917 1.00 46.34 169 VAL A C 1
ATOM 1332 O O . VAL A 1 169 ? -41.546 -9.614 9.819 1.00 46.34 169 VAL A O 1
ATOM 1335 N N . LYS A 1 170 ? -39.706 -8.433 10.308 1.00 46.69 170 LYS A N 1
ATOM 1336 C CA . LYS A 1 170 ? -39.006 -9.564 10.931 1.00 46.69 170 LYS A CA 1
ATOM 1337 C C . LYS A 1 170 ? -39.534 -9.718 12.359 1.00 46.69 170 LYS A C 1
ATOM 1339 O O . LYS A 1 170 ? -39.275 -8.869 13.206 1.00 46.69 170 LYS A O 1
ATOM 1344 N N . LYS A 1 171 ? -40.284 -10.798 12.603 1.00 48.09 171 LYS A N 1
ATOM 1345 C CA . LYS A 1 171 ? -40.642 -11.282 13.944 1.00 48.09 171 LYS A CA 1
ATOM 1346 C C . LYS A 1 171 ? -39.370 -11.425 14.785 1.00 48.09 171 LYS A C 1
ATOM 1348 O O . LYS A 1 171 ? -38.432 -12.115 14.389 1.00 48.09 171 LYS A O 1
ATOM 1353 N N . SER A 1 172 ? -39.366 -10.786 15.945 1.00 46.31 172 SER A N 1
ATOM 1354 C CA . SER A 1 172 ? -38.405 -10.984 17.021 1.00 46.31 172 SER A CA 1
ATOM 1355 C C . SER A 1 172 ? -38.523 -12.414 17.557 1.00 46.31 172 SER A C 1
ATOM 1357 O O . SER A 1 172 ? -39.475 -12.773 18.245 1.00 46.31 172 SER A O 1
ATOM 1359 N N . SER A 1 173 ? -37.552 -13.264 17.236 1.00 44.59 173 SER A N 1
ATOM 1360 C CA . SER A 1 173 ? -37.376 -14.548 17.911 1.00 44.59 173 SER A CA 1
ATOM 1361 C C . SER A 1 173 ? -36.687 -14.303 19.254 1.00 44.59 173 SER A C 1
ATOM 1363 O O . SER A 1 173 ? -35.480 -14.062 19.313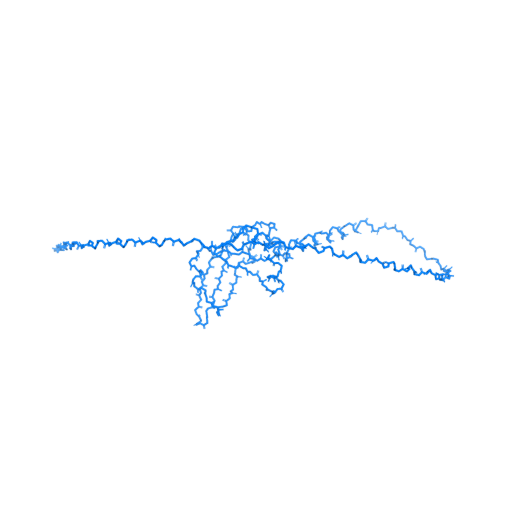 1.00 44.59 173 SER A O 1
ATOM 1365 N N . VAL A 1 174 ? -37.479 -14.343 20.323 1.00 47.66 174 VAL A N 1
ATOM 1366 C CA . VAL A 1 174 ? -37.039 -14.368 21.722 1.00 47.66 174 VAL A CA 1
ATOM 1367 C C . VAL A 1 174 ? -36.047 -15.523 21.912 1.00 47.66 174 VAL A C 1
ATOM 1369 O O . VAL A 1 174 ? -36.419 -16.692 21.809 1.00 47.66 174 VAL A O 1
ATOM 1372 N N . LYS A 1 175 ? -34.772 -15.219 22.189 1.00 50.75 175 LYS A N 1
ATOM 1373 C CA . LYS A 1 175 ? -33.811 -16.226 22.663 1.00 50.75 175 LYS A CA 1
ATOM 1374 C C . LYS A 1 175 ? -34.160 -16.577 24.111 1.00 50.75 175 LYS A C 1
ATOM 1376 O O . LYS A 1 175 ? -34.001 -15.764 25.015 1.00 50.75 175 LYS A O 1
ATOM 1381 N N . LYS A 1 176 ? -34.651 -17.802 24.304 1.00 51.50 176 LYS A N 1
ATOM 1382 C CA . LYS A 1 176 ? -34.872 -18.458 25.599 1.00 51.50 176 LYS A CA 1
ATOM 1383 C C . LYS A 1 176 ? -33.572 -18.426 26.417 1.00 51.50 176 LYS A C 1
ATOM 1385 O O . LYS A 1 176 ? -32.569 -19.003 26.006 1.00 51.50 176 LYS A O 1
ATOM 1390 N N . VAL A 1 177 ? -33.598 -17.764 27.572 1.00 47.41 177 VAL A N 1
ATOM 1391 C CA . VAL A 1 177 ? -32.523 -17.811 28.570 1.00 47.41 177 VAL A CA 1
ATOM 1392 C C . VAL A 1 177 ? -32.552 -19.194 29.224 1.00 47.41 177 VAL A C 1
ATOM 1394 O O . VAL A 1 177 ? -33.472 -19.512 29.975 1.00 47.41 177 VAL A O 1
ATOM 1397 N N . PHE A 1 178 ? -31.566 -20.039 28.926 1.00 50.09 178 PHE A N 1
ATOM 1398 C CA . PHE A 1 178 ? -31.339 -21.270 29.682 1.00 50.09 178 PHE A CA 1
ATOM 1399 C C . PHE A 1 178 ? -30.654 -20.917 31.006 1.00 50.09 178 PHE A C 1
ATOM 1401 O O . PHE A 1 178 ? -29.509 -20.472 31.033 1.00 50.09 178 PHE A O 1
ATOM 1408 N N . LYS A 1 179 ? -31.370 -21.111 32.116 1.00 47.12 179 LYS A N 1
ATOM 1409 C CA . LYS A 1 179 ? -30.840 -20.979 33.477 1.00 47.12 179 LYS A CA 1
ATOM 1410 C C . LYS A 1 179 ? -29.850 -22.128 33.719 1.00 47.12 179 LYS A C 1
ATOM 1412 O O . LYS A 1 179 ? -30.248 -23.292 33.747 1.00 47.12 179 LYS A O 1
ATOM 1417 N N . ALA A 1 180 ? -28.562 -21.814 33.853 1.00 59.12 180 ALA A N 1
ATOM 1418 C CA . ALA A 1 180 ? -27.532 -22.794 34.188 1.00 59.12 180 ALA A CA 1
ATOM 1419 C C . ALA A 1 180 ? -27.772 -23.358 35.602 1.00 59.12 180 ALA A C 1
ATOM 1421 O O . ALA A 1 180 ? -27.947 -22.603 36.559 1.00 59.12 180 ALA A O 1
ATOM 1422 N N . LYS A 1 181 ? -27.793 -24.691 35.738 1.00 59.34 181 LYS A N 1
ATOM 1423 C CA . LYS A 1 181 ? -27.835 -25.377 37.039 1.00 59.34 181 LYS A CA 1
ATOM 1424 C C . LYS A 1 181 ? -26.496 -25.185 37.777 1.00 59.34 181 LYS A C 1
ATOM 1426 O O . LYS A 1 181 ? -25.450 -25.249 37.127 1.00 59.34 181 LYS A O 1
ATOM 1431 N N . PRO A 1 182 ? -26.489 -24.995 39.108 1.00 55.72 182 PRO A N 1
ATOM 1432 C CA . PRO A 1 182 ? -25.252 -24.809 39.861 1.00 55.72 182 PRO A CA 1
ATOM 1433 C C . PRO A 1 182 ? -24.427 -26.106 39.904 1.00 55.72 182 PRO A C 1
ATOM 1435 O O . PRO A 1 182 ? -24.950 -27.187 40.180 1.00 55.72 182 PRO A O 1
ATOM 1438 N N . LYS A 1 183 ? -23.121 -25.995 39.634 1.00 59.12 183 LYS A N 1
ATOM 1439 C CA . LYS A 1 183 ? -22.151 -27.092 39.772 1.00 59.12 183 LYS A CA 1
ATOM 1440 C C . LYS A 1 183 ? -21.942 -27.400 41.262 1.00 59.12 183 LYS A C 1
ATOM 1442 O O . LYS A 1 183 ? -21.572 -26.513 42.027 1.00 59.12 183 LYS A O 1
ATOM 1447 N N . LYS A 1 184 ? -22.154 -28.658 41.672 1.00 56.81 184 LYS A N 1
ATOM 1448 C CA . LYS A 1 184 ? -21.796 -29.161 43.012 1.00 56.81 184 LYS A CA 1
ATOM 1449 C C . LYS A 1 184 ? -20.284 -29.023 43.224 1.00 56.81 184 LYS A C 1
ATOM 1451 O O . LYS A 1 184 ? -19.499 -29.608 42.484 1.00 56.81 184 LYS A O 1
ATOM 1456 N N . VAL A 1 185 ? -19.891 -28.279 44.255 1.00 54.28 185 VAL A N 1
ATOM 1457 C CA . VAL A 1 185 ? -18.509 -28.196 44.741 1.00 54.28 185 VAL A CA 1
ATOM 1458 C C . VAL A 1 185 ? -18.180 -29.494 45.481 1.00 54.28 185 VAL A C 1
ATOM 1460 O O . VAL A 1 185 ? -18.733 -29.767 46.545 1.00 54.28 185 VAL A O 1
ATOM 1463 N N . VAL A 1 186 ? -17.285 -30.310 44.923 1.00 56.69 186 VAL A N 1
ATOM 1464 C CA . VAL A 1 186 ? -16.726 -31.482 45.610 1.00 56.69 186 VAL A CA 1
ATOM 1465 C C . VAL A 1 186 ? -15.549 -31.010 46.467 1.00 56.69 186 VAL A C 1
ATOM 1467 O O . VAL A 1 186 ? -14.508 -30.619 45.944 1.00 56.69 186 VAL A O 1
ATOM 1470 N N . LYS A 1 187 ? -15.714 -31.030 47.795 1.00 48.03 187 LYS A N 1
ATOM 1471 C CA . LYS A 1 187 ? -14.628 -30.794 48.758 1.00 48.03 187 LYS A CA 1
ATOM 1472 C C . LYS A 1 187 ? -13.646 -31.971 48.708 1.00 48.03 187 LYS A C 1
ATOM 1474 O O . LYS A 1 187 ? -13.976 -33.071 49.144 1.00 48.03 187 LYS A O 1
ATOM 1479 N N . LYS A 1 188 ? -12.430 -31.740 48.209 1.00 51.34 188 LYS A N 1
ATOM 1480 C CA . LYS A 1 188 ? -11.309 -32.685 48.320 1.00 51.34 188 LYS A CA 1
ATOM 1481 C C . LYS A 1 188 ? -10.772 -32.619 49.759 1.00 51.34 188 LYS A C 1
ATOM 1483 O O . LYS A 1 188 ? -10.199 -31.608 50.155 1.00 51.34 188 LYS A O 1
ATOM 1488 N N . LYS A 1 189 ? -11.001 -33.667 50.560 1.00 47.53 189 LYS A N 1
ATOM 1489 C CA . LYS A 1 189 ? -10.348 -33.853 51.868 1.00 47.53 189 LYS A CA 1
ATOM 1490 C C . LYS A 1 189 ? -8.849 -34.068 51.633 1.00 47.53 189 LYS A C 1
ATOM 1492 O O . LYS A 1 189 ? -8.468 -35.032 50.977 1.00 47.53 189 LYS A O 1
ATOM 1497 N N . VAL A 1 190 ? -8.017 -33.185 52.177 1.00 51.31 190 VAL A N 1
ATOM 1498 C CA . VAL A 1 190 ? -6.569 -33.392 52.302 1.00 51.31 190 VAL A CA 1
ATOM 1499 C C . VAL A 1 190 ? -6.339 -34.264 53.534 1.00 51.31 190 VAL A C 1
ATOM 1501 O O . VAL A 1 190 ? -6.605 -33.839 54.657 1.00 51.31 190 VAL A O 1
ATOM 1504 N N . SER A 1 191 ? -5.889 -35.501 53.333 1.00 50.50 191 SER A N 1
ATOM 1505 C CA . SER A 1 191 ? -5.414 -36.370 54.409 1.00 50.50 191 SER A CA 1
ATOM 1506 C C . SER A 1 191 ? -3.963 -36.020 54.741 1.00 50.50 191 SER A C 1
ATOM 1508 O O . SER A 1 191 ? -3.067 -36.282 53.940 1.00 50.50 191 SER A O 1
ATOM 1510 N N . LYS A 1 192 ? -3.733 -35.453 55.930 1.00 48.62 192 LYS A N 1
ATOM 1511 C CA . LYS A 1 192 ? -2.420 -35.453 56.587 1.00 48.62 192 LYS A CA 1
ATOM 1512 C C . LYS A 1 192 ? -2.049 -36.903 56.921 1.00 48.62 192 LYS A C 1
ATOM 1514 O O . LYS A 1 192 ? -2.807 -37.564 57.630 1.00 48.62 192 LYS A O 1
ATOM 1519 N N . LYS A 1 193 ? -0.899 -37.380 56.445 1.00 54.25 193 LYS A N 1
ATOM 1520 C CA . LYS A 1 193 ? -0.188 -38.508 57.058 1.00 54.25 193 LYS A CA 1
ATOM 1521 C C . LYS A 1 193 ? 1.006 -37.944 57.826 1.00 54.25 193 LYS A C 1
ATOM 1523 O O . LYS A 1 193 ? 1.643 -37.009 57.347 1.00 54.25 193 LYS A O 1
ATOM 1528 N N . LYS A 1 194 ? 1.152 -38.470 59.043 1.00 50.00 194 LYS A N 1
ATOM 1529 C CA . LYS A 1 194 ? 2.276 -38.299 59.966 1.00 50.00 194 LYS A CA 1
ATOM 1530 C C . LYS A 1 194 ? 3.589 -38.710 59.318 1.00 50.00 194 LYS A C 1
ATOM 1532 O O . LYS A 1 194 ? 3.526 -39.619 58.458 1.00 50.00 194 LYS A O 1
#